Protein AF-A0A183N031-F1 (afdb_monomer_lite)

Organism: NCBI:txid48269

InterPro domains:
  IPR045609 Domain of unknown function DUF6451 [PF20049] (260-292)

Radius of gyration: 34.97 Å; chains: 1; bounding box: 104×44×101 Å

Structure (mmCIF, N/CA/C/O backbone):
data_AF-A0A183N031-F1
#
_entry.id   AF-A0A183N031-F1
#
loop_
_atom_site.group_PDB
_atom_site.id
_atom_site.type_symbol
_atom_site.label_atom_id
_atom_site.label_alt_id
_atom_site.label_comp_id
_atom_site.label_asym_id
_atom_site.label_entity_id
_atom_site.label_seq_id
_atom_site.pdbx_PDB_ins_code
_atom_site.Cartn_x
_atom_site.Cartn_y
_atom_site.Cartn_z
_atom_site.occupancy
_atom_site.B_iso_or_equiv
_atom_site.auth_seq_id
_atom_site.auth_comp_id
_atom_site.auth_asym_id
_atom_site.auth_atom_id
_atom_site.pdbx_PDB_model_num
ATOM 1 N N . MET A 1 1 ? -53.114 -6.511 27.080 1.00 63.41 1 MET A N 1
ATOM 2 C CA . MET A 1 1 ? -52.667 -5.780 25.870 1.00 63.41 1 MET A CA 1
ATOM 3 C C . MET A 1 1 ? -51.221 -6.120 25.520 1.00 63.41 1 MET A C 1
ATOM 5 O O . MET A 1 1 ? -50.981 -6.416 24.355 1.00 63.41 1 MET A O 1
ATOM 9 N N . GLU A 1 2 ? -50.298 -6.179 26.491 1.00 67.94 2 GLU A N 1
ATOM 10 C CA . GLU A 1 2 ? -48.922 -6.679 26.292 1.00 67.94 2 GLU A CA 1
ATOM 11 C C . GLU A 1 2 ? -48.826 -8.029 25.559 1.00 67.94 2 GLU A C 1
ATOM 13 O O . GLU A 1 2 ? -48.025 -8.155 24.634 1.00 67.94 2 GLU A O 1
ATOM 18 N N . ASP A 1 3 ? -49.642 -9.020 25.930 1.00 78.38 3 ASP A N 1
ATOM 19 C CA . ASP A 1 3 ? -49.522 -10.376 25.370 1.00 78.38 3 ASP A CA 1
ATOM 20 C C . ASP A 1 3 ? -49.923 -10.450 23.891 1.00 78.38 3 ASP A C 1
ATOM 22 O O . ASP A 1 3 ? -49.235 -11.084 23.090 1.00 78.38 3 ASP A O 1
ATOM 26 N N . ASN A 1 4 ? -50.964 -9.710 23.492 1.00 84.56 4 ASN A N 1
ATOM 27 C CA . ASN A 1 4 ? -51.349 -9.591 22.082 1.00 84.56 4 ASN A CA 1
ATOM 28 C C . ASN A 1 4 ? -50.256 -8.894 21.263 1.00 84.56 4 ASN A C 1
ATOM 30 O O . ASN A 1 4 ? -49.955 -9.310 20.146 1.00 84.56 4 ASN A O 1
ATOM 34 N N . TRP A 1 5 ? -49.624 -7.857 21.819 1.00 77.81 5 TRP A N 1
ATOM 35 C CA . TRP A 1 5 ? -48.525 -7.166 21.146 1.00 77.81 5 TRP A CA 1
ATOM 36 C C . TRP A 1 5 ? -47.285 -8.054 20.996 1.00 77.81 5 TRP A C 1
ATOM 38 O O . TRP A 1 5 ? -46.627 -8.037 19.954 1.00 77.81 5 TRP A O 1
ATOM 48 N N . LYS A 1 6 ? -46.986 -8.873 22.009 1.00 89.00 6 LYS A N 1
ATOM 49 C CA . LYS A 1 6 ? -45.904 -9.858 21.958 1.00 89.00 6 LYS A CA 1
ATOM 50 C C . LYS A 1 6 ? -46.155 -10.906 20.871 1.00 89.00 6 LYS A C 1
ATOM 52 O O . LYS A 1 6 ? -45.258 -11.136 20.064 1.00 89.00 6 LYS A O 1
ATOM 57 N N . GLY A 1 7 ? -47.375 -11.443 20.791 1.00 89.94 7 GLY A N 1
ATOM 58 C CA . GLY A 1 7 ? -47.765 -12.404 19.756 1.00 89.94 7 GLY A CA 1
ATOM 59 C C . GLY A 1 7 ? -47.664 -11.834 18.338 1.00 89.94 7 GLY A C 1
ATOM 60 O O . GLY A 1 7 ? -47.080 -12.467 17.461 1.00 89.94 7 GLY A O 1
ATOM 61 N N . ILE A 1 8 ? -48.137 -10.600 18.121 1.00 87.88 8 ILE A N 1
ATOM 62 C CA . ILE A 1 8 ? -48.022 -9.919 16.819 1.00 87.88 8 ILE A CA 1
ATOM 63 C C . ILE A 1 8 ? -46.553 -9.705 16.448 1.00 87.88 8 ILE A C 1
ATOM 65 O O . ILE A 1 8 ? -46.150 -9.982 15.321 1.00 87.88 8 ILE A O 1
ATOM 69 N N . LYS A 1 9 ? -45.729 -9.242 17.394 1.00 86.88 9 LYS A N 1
ATOM 70 C CA . LYS A 1 9 ? -44.300 -9.023 17.160 1.00 86.88 9 LYS A CA 1
ATOM 71 C C . LYS A 1 9 ? -43.573 -10.325 16.827 1.00 86.88 9 LYS A C 1
ATOM 73 O O . LYS A 1 9 ? -42.752 -10.328 15.913 1.00 86.88 9 LYS A O 1
ATOM 78 N N . GLU A 1 10 ? -43.849 -11.408 17.546 1.00 90.62 10 GLU A N 1
ATOM 79 C CA . GLU A 1 10 ? -43.241 -12.719 17.296 1.00 90.62 10 GLU A CA 1
ATOM 80 C C . GLU A 1 10 ? -43.649 -13.270 15.926 1.00 90.62 10 GLU A C 1
ATOM 82 O O . GLU A 1 10 ? -42.766 -13.630 15.146 1.00 90.62 10 GLU A O 1
ATOM 87 N N . ALA A 1 11 ? -44.941 -13.221 15.582 1.00 90.62 11 ALA A N 1
ATOM 88 C CA . ALA A 1 11 ? -45.435 -13.638 14.271 1.00 90.62 11 ALA A CA 1
ATOM 89 C C . ALA A 1 11 ? -44.776 -12.835 13.138 1.00 90.62 11 ALA A C 1
ATOM 91 O O . ALA A 1 11 ? -44.192 -13.418 12.229 1.00 90.62 11 ALA A O 1
ATOM 92 N N . LEU A 1 12 ? -44.768 -11.500 13.242 1.00 86.19 12 LEU A N 1
ATOM 93 C CA . LEU A 1 12 ? -44.177 -10.621 12.231 1.00 86.19 12 LEU A CA 1
ATOM 94 C C . LEU A 1 12 ? -42.671 -10.875 12.061 1.00 86.19 12 LEU A C 1
ATOM 96 O O . LEU A 1 12 ? -42.166 -10.932 10.943 1.00 86.19 12 LEU A O 1
ATOM 100 N N . THR A 1 13 ? -41.943 -11.054 13.169 1.00 84.19 13 THR A N 1
ATOM 101 C CA . THR A 1 13 ? -40.491 -11.293 13.131 1.00 84.19 13 THR A CA 1
ATOM 102 C C . THR A 1 13 ? -40.170 -12.660 12.523 1.00 84.19 13 THR A C 1
ATOM 104 O O . THR A 1 13 ? -39.222 -12.759 11.743 1.00 84.19 13 THR A O 1
ATOM 107 N N . SER A 1 14 ? -40.979 -13.683 12.825 1.00 87.44 14 SER A N 1
ATOM 108 C CA . SER A 1 14 ? -40.840 -15.035 12.276 1.00 87.44 14 SER A CA 1
ATOM 109 C C . SER A 1 14 ? -41.089 -15.048 10.766 1.00 87.44 14 SER A C 1
ATOM 111 O O . SER A 1 14 ? -40.226 -15.477 10.002 1.00 87.44 14 SER A O 1
ATOM 113 N N . THR A 1 15 ? -42.200 -14.457 10.309 1.00 85.94 15 THR A N 1
ATOM 114 C CA . THR A 1 15 ? -42.527 -14.375 8.876 1.00 85.94 15 THR A CA 1
ATOM 115 C C . THR A 1 15 ? -41.487 -13.557 8.107 1.00 85.94 15 THR A C 1
ATOM 117 O O . THR A 1 15 ? -41.075 -13.940 7.013 1.00 85.94 15 THR A O 1
ATOM 120 N N . CYS A 1 16 ? -40.983 -12.457 8.679 1.00 78.75 16 CYS A N 1
ATOM 121 C CA . CYS A 1 16 ? -39.896 -11.695 8.062 1.00 78.75 16 CYS A CA 1
ATOM 122 C C . CYS A 1 16 ? -38.590 -12.500 7.965 1.00 78.75 16 CYS A C 1
ATOM 124 O O . CYS A 1 16 ? -37.891 -12.384 6.960 1.00 78.75 16 CYS A O 1
ATOM 126 N N . GLN A 1 17 ? -38.242 -13.304 8.975 1.00 81.00 17 GLN A N 1
ATOM 127 C CA . GLN A 1 17 ? -37.058 -14.170 8.928 1.00 81.00 17 GLN A CA 1
ATOM 128 C C . GLN A 1 17 ? -37.185 -15.277 7.882 1.00 81.00 17 GLN A C 1
ATOM 130 O O . GLN A 1 17 ? -36.190 -15.597 7.237 1.00 81.00 17 GLN A O 1
ATOM 135 N N . GLU A 1 18 ? -38.380 -15.832 7.704 1.00 84.00 18 GLU A N 1
ATOM 136 C CA . GLU A 1 18 ? -38.644 -16.918 6.761 1.00 84.00 18 GLU A CA 1
ATOM 137 C C . GLU A 1 18 ? -38.642 -16.427 5.304 1.00 84.00 18 GLU A C 1
ATOM 139 O O . GLU A 1 18 ? -38.014 -17.040 4.444 1.00 84.00 18 GLU A O 1
ATOM 144 N N . VAL A 1 19 ? -39.260 -15.269 5.038 1.00 84.19 19 VAL A N 1
ATOM 145 C CA . VAL A 1 19 ? -39.393 -14.712 3.680 1.00 84.19 19 VAL A CA 1
ATOM 146 C C . VAL A 1 19 ? -38.144 -13.951 3.227 1.00 84.19 19 VAL A C 1
ATOM 148 O O . VAL A 1 19 ? -37.715 -14.087 2.084 1.00 84.19 19 VAL A O 1
ATOM 151 N N . LEU A 1 20 ? -37.557 -13.119 4.096 1.00 79.44 20 LEU A N 1
ATOM 152 C CA . LEU A 1 20 ? -36.434 -12.242 3.728 1.00 79.44 20 LEU A CA 1
ATOM 153 C C . LEU A 1 20 ? -35.068 -12.830 4.108 1.00 79.44 20 LEU A C 1
ATOM 155 O O . LEU A 1 20 ? -34.037 -12.358 3.619 1.00 79.44 20 LEU A O 1
ATOM 159 N N . GLY A 1 21 ? -35.041 -13.837 4.986 1.00 69.75 21 GLY A N 1
ATOM 160 C CA . GLY A 1 21 ? -33.816 -14.326 5.605 1.00 69.75 21 GLY A CA 1
ATOM 161 C C . GLY A 1 21 ? -33.187 -13.306 6.563 1.00 69.75 21 GLY A C 1
ATOM 162 O O . GLY A 1 21 ? -33.479 -12.108 6.565 1.00 69.75 21 GLY A O 1
ATOM 163 N N . LEU A 1 22 ? -32.250 -13.760 7.397 1.00 65.56 22 LEU A N 1
ATOM 164 C CA . LEU A 1 22 ? -31.397 -12.835 8.141 1.00 65.56 22 LEU A CA 1
ATOM 165 C C . LEU A 1 22 ? -30.363 -12.226 7.192 1.00 65.56 22 LEU A C 1
ATOM 167 O O . LEU A 1 22 ? -29.573 -12.949 6.579 1.00 65.56 22 LEU A O 1
ATOM 171 N N . LYS A 1 23 ? -30.307 -10.888 7.127 1.00 56.50 23 LYS A N 1
ATOM 172 C CA . LYS A 1 23 ? -29.207 -10.175 6.466 1.00 56.50 23 LYS A CA 1
ATOM 173 C C . LYS A 1 23 ? -27.891 -10.658 7.073 1.00 56.50 23 LYS A C 1
ATOM 175 O O . LYS A 1 23 ? -27.562 -10.305 8.208 1.00 56.50 23 LYS A O 1
ATOM 180 N N . LYS A 1 24 ? -27.141 -11.469 6.320 1.00 53.78 24 LYS A N 1
ATOM 181 C CA . LYS A 1 24 ? -25.838 -11.983 6.745 1.00 53.78 24 LYS A CA 1
ATOM 182 C C . LYS A 1 24 ? -24.900 -10.796 6.909 1.00 53.78 24 LYS A C 1
ATOM 184 O O . LYS A 1 24 ? -24.437 -10.193 5.942 1.00 53.78 24 LYS A O 1
ATOM 189 N N . TYR A 1 25 ? -24.675 -10.408 8.159 1.00 48.56 25 TYR A N 1
ATOM 190 C CA . TYR A 1 25 ? -23.712 -9.372 8.474 1.00 48.56 25 TYR A CA 1
ATOM 191 C C . TYR A 1 25 ? -22.330 -9.992 8.318 1.00 48.56 25 TYR A C 1
ATOM 193 O O . TYR A 1 25 ? -21.848 -10.703 9.196 1.00 48.56 25 TYR A O 1
ATOM 201 N N . HIS A 1 26 ? -21.697 -9.747 7.174 1.00 52.00 26 HIS A N 1
ATOM 202 C CA . HIS A 1 26 ? -20.295 -10.088 7.002 1.00 52.00 26 HIS A CA 1
ATOM 203 C C . HIS A 1 26 ? -19.485 -9.158 7.904 1.00 52.00 26 HIS A C 1
ATOM 205 O O . HIS A 1 26 ? -19.242 -7.988 7.593 1.00 52.00 26 HIS A O 1
ATOM 211 N N . HIS A 1 27 ? -19.126 -9.658 9.085 1.00 60.03 27 HIS A N 1
ATOM 212 C CA . HIS A 1 27 ? -18.105 -9.016 9.892 1.00 60.03 27 HIS A CA 1
ATOM 213 C C . HIS A 1 27 ? -16.805 -8.988 9.089 1.00 60.03 27 HIS A C 1
ATOM 215 O O . HIS A 1 27 ? -16.562 -9.848 8.242 1.00 60.03 27 HIS A O 1
ATOM 221 N N . LYS A 1 28 ? -15.991 -7.950 9.302 1.00 68.81 28 LYS A N 1
ATOM 222 C CA . LYS A 1 28 ? -14.703 -7.858 8.614 1.00 68.81 28 LYS A CA 1
ATOM 223 C C . LYS A 1 28 ? -13.916 -9.128 8.933 1.00 68.81 28 LYS A C 1
ATOM 225 O O . LYS A 1 28 ? -13.794 -9.448 10.110 1.00 68.81 28 LYS A O 1
ATOM 230 N N . GLU A 1 29 ? -13.381 -9.785 7.907 1.00 67.50 29 GLU A N 1
ATOM 231 C CA . GLU A 1 29 ? -12.718 -11.101 8.002 1.00 67.50 29 GLU A CA 1
ATOM 232 C C . GLU A 1 29 ? -11.633 -11.173 9.086 1.00 67.50 29 GLU A C 1
ATOM 234 O O . GLU A 1 29 ? -11.352 -12.236 9.618 1.00 67.50 29 GLU A O 1
ATOM 239 N N . TRP A 1 30 ? -11.043 -10.032 9.444 1.00 81.75 30 TRP A N 1
ATOM 240 C CA . TRP A 1 30 ? -9.983 -9.945 10.441 1.00 81.75 30 TRP A CA 1
ATOM 241 C C . TRP A 1 30 ? -10.451 -9.897 11.899 1.00 81.75 30 TRP A C 1
ATOM 243 O O . TRP A 1 30 ? -9.609 -9.958 12.788 1.00 81.75 30 TRP A O 1
ATOM 253 N N . ILE A 1 31 ? -11.748 -9.719 12.177 1.00 86.69 31 ILE A N 1
ATOM 254 C CA . ILE A 1 31 ? -12.257 -9.672 13.555 1.00 86.69 31 ILE A CA 1
ATOM 255 C C . ILE A 1 31 ? -12.460 -11.106 14.044 1.00 86.69 31 ILE A C 1
ATOM 257 O O . ILE A 1 31 ? -13.250 -11.849 13.465 1.00 86.69 31 ILE A O 1
ATOM 261 N N . SER A 1 32 ? -11.776 -11.475 15.126 1.00 88.81 32 SER A N 1
ATOM 262 C CA . SER A 1 32 ? -11.886 -12.804 15.722 1.00 88.81 32 SER A CA 1
ATOM 263 C C . SER A 1 32 ? -13.249 -13.030 16.379 1.00 88.81 32 SER A C 1
ATOM 265 O O . SER A 1 32 ? -13.928 -12.092 16.811 1.00 88.81 32 SER A O 1
ATOM 267 N N . THR A 1 33 ? -13.631 -14.300 16.505 1.00 88.44 33 THR A N 1
ATOM 268 C CA . THR A 1 33 ? -14.819 -14.725 17.259 1.00 88.44 33 THR A CA 1
ATOM 269 C C . THR A 1 33 ? -14.753 -14.267 18.717 1.00 88.44 33 THR A C 1
ATOM 271 O O . THR A 1 33 ? -15.718 -13.707 19.225 1.00 88.44 33 THR A O 1
ATOM 274 N N . GLU A 1 34 ? -13.579 -14.361 19.344 1.00 90.44 34 GLU A N 1
ATOM 275 C CA . GLU A 1 34 ? -13.336 -13.882 20.710 1.00 90.44 34 GLU A CA 1
ATOM 276 C C . GLU A 1 34 ? -13.627 -12.374 20.865 1.00 90.44 34 GLU A C 1
ATOM 278 O O . GLU A 1 34 ? -14.235 -11.928 21.842 1.00 90.44 34 GLU A O 1
ATOM 283 N N . THR A 1 35 ? -13.232 -11.550 19.888 1.00 91.12 35 THR A N 1
ATOM 284 C CA . THR A 1 35 ? -13.555 -10.114 19.884 1.00 91.12 35 THR A CA 1
ATOM 285 C C . THR A 1 35 ? -15.051 -9.866 19.696 1.00 91.12 35 THR A C 1
ATOM 287 O O . THR A 1 35 ? -15.597 -8.935 20.299 1.00 91.12 35 THR A O 1
ATOM 290 N N . LEU A 1 36 ? -15.737 -10.681 18.889 1.00 90.06 36 LEU A N 1
ATOM 291 C CA . LEU A 1 36 ? -17.191 -10.595 18.729 1.00 90.06 36 LEU A CA 1
ATOM 292 C C . LEU A 1 36 ? -17.917 -10.912 20.043 1.00 90.06 36 LEU A C 1
ATOM 294 O O . LEU A 1 36 ? -18.839 -10.175 20.410 1.00 90.06 36 LEU A O 1
ATOM 298 N N . ASP A 1 37 ? -17.452 -11.909 20.794 1.00 92.38 37 ASP A N 1
ATOM 299 C CA . ASP A 1 37 ? -17.998 -12.246 22.111 1.00 92.38 37 ASP A CA 1
ATOM 300 C C . ASP A 1 37 ? -17.809 -11.097 23.106 1.00 92.38 37 ASP A C 1
ATOM 302 O O . ASP A 1 37 ? -18.764 -10.678 23.765 1.00 92.38 37 ASP A O 1
ATOM 306 N N . LYS A 1 38 ? -16.626 -10.469 23.126 1.00 94.44 38 LYS A N 1
ATOM 307 C CA . LYS A 1 38 ? -16.370 -9.260 23.934 1.00 94.44 38 LYS A CA 1
ATOM 308 C C . LYS A 1 38 ? -17.280 -8.091 23.539 1.00 94.44 38 LYS A C 1
ATOM 310 O O . LYS A 1 38 ? -17.726 -7.320 24.391 1.00 94.44 38 LYS A O 1
ATOM 315 N N . ILE A 1 39 ? -17.586 -7.929 22.248 1.00 91.69 39 ILE A N 1
ATOM 316 C CA . ILE A 1 39 ? -18.529 -6.902 21.772 1.00 91.69 39 ILE A CA 1
ATOM 317 C C . ILE A 1 39 ? -19.949 -7.200 22.259 1.00 91.69 39 ILE A C 1
ATOM 319 O O . ILE A 1 39 ? -20.660 -6.261 22.637 1.00 91.69 39 ILE A O 1
ATOM 323 N N . LYS A 1 40 ? -20.360 -8.472 22.243 1.00 91.94 40 LYS A N 1
ATOM 324 C CA . LYS A 1 40 ? -21.663 -8.921 22.743 1.00 91.94 40 LYS A CA 1
ATOM 325 C C . LYS A 1 40 ? -21.777 -8.687 24.249 1.00 91.94 40 LYS A C 1
ATOM 327 O O . LYS A 1 40 ? -22.731 -8.051 24.685 1.00 91.94 40 LYS A O 1
ATOM 332 N N . ASP A 1 41 ? -20.762 -9.067 25.015 1.00 92.31 41 ASP A N 1
ATOM 333 C CA . ASP A 1 41 ? -20.695 -8.822 26.457 1.00 92.31 41 ASP A CA 1
ATOM 334 C C . ASP A 1 41 ? -20.777 -7.321 26.800 1.00 92.31 41 ASP A C 1
ATOM 336 O O . ASP A 1 41 ? -21.603 -6.893 27.610 1.00 92.31 41 ASP A O 1
ATOM 340 N N . ARG A 1 42 ? -20.024 -6.469 26.090 1.00 96.06 42 ARG A N 1
ATOM 341 C CA . ARG A 1 42 ? -20.125 -5.007 26.241 1.00 96.06 42 ARG A CA 1
ATOM 342 C C . ARG A 1 42 ? -21.542 -4.483 25.955 1.00 96.06 42 ARG A C 1
ATOM 344 O O . ARG A 1 42 ? -21.975 -3.530 26.606 1.00 96.06 42 ARG A O 1
ATOM 351 N N . LYS A 1 43 ? -22.266 -5.052 24.980 1.00 93.31 43 LYS A N 1
ATOM 352 C CA . LYS A 1 43 ? -23.670 -4.682 24.704 1.00 93.31 43 LYS A CA 1
ATOM 353 C C . LYS A 1 43 ? -24.588 -5.082 25.861 1.00 93.31 43 LYS A C 1
ATOM 355 O O . LYS A 1 43 ? -25.413 -4.264 26.256 1.00 93.31 43 LYS A O 1
ATOM 360 N N . ASN A 1 44 ? -24.401 -6.269 26.435 1.00 92.25 44 ASN A N 1
ATOM 361 C CA . ASN A 1 44 ? -25.164 -6.722 27.601 1.00 92.25 44 ASN A CA 1
ATOM 362 C C . ASN A 1 44 ? -24.937 -5.793 28.803 1.00 92.25 44 ASN A C 1
ATOM 364 O O . ASN A 1 44 ? -25.894 -5.308 29.402 1.00 92.25 44 ASN A O 1
ATOM 368 N N . LYS A 1 45 ? -23.681 -5.423 29.077 1.00 93.69 45 LYS A N 1
ATOM 369 C CA . LYS A 1 45 ? -23.333 -4.440 30.120 1.00 93.69 45 LYS A CA 1
ATOM 370 C C . LYS A 1 45 ? -23.933 -3.057 29.856 1.00 93.69 45 LYS A C 1
ATOM 372 O O . LYS A 1 45 ? -24.343 -2.359 30.779 1.00 93.69 45 LYS A O 1
ATOM 377 N N . LYS A 1 46 ? -24.056 -2.653 28.586 1.00 93.12 46 LYS A N 1
ATOM 378 C CA . LYS A 1 46 ? -24.754 -1.410 28.223 1.00 93.12 46 LYS A CA 1
ATOM 379 C C . LYS A 1 46 ? -26.258 -1.486 28.502 1.00 93.12 46 LYS A C 1
ATOM 381 O O . LYS A 1 46 ? -26.828 -0.485 28.926 1.00 93.12 46 LYS A O 1
ATOM 386 N N . ALA A 1 47 ? -26.882 -2.644 28.288 1.00 92.31 47 ALA A N 1
ATOM 387 C CA . ALA A 1 47 ? -28.281 -2.869 28.642 1.00 92.31 47 ALA A CA 1
ATOM 388 C C . ALA A 1 47 ? -28.491 -2.834 30.166 1.00 92.31 47 ALA A C 1
ATOM 390 O O . ALA A 1 47 ? -29.444 -2.212 30.624 1.00 92.31 47 ALA A O 1
ATOM 391 N N . ALA A 1 48 ? -27.558 -3.390 30.950 1.00 90.38 48 ALA A N 1
ATOM 392 C CA . ALA A 1 48 ? -27.598 -3.320 32.413 1.00 90.38 48 ALA A CA 1
ATOM 393 C C . ALA A 1 48 ? -27.630 -1.870 32.937 1.00 90.38 48 ALA A C 1
ATOM 395 O O . ALA A 1 48 ? -28.421 -1.563 33.824 1.00 90.38 48 ALA A O 1
ATOM 396 N N . ILE A 1 49 ? -26.866 -0.949 32.328 1.00 90.62 49 ILE A N 1
ATOM 397 C CA . ILE A 1 49 ? -26.915 0.493 32.658 1.00 90.62 49 ILE A CA 1
ATOM 398 C C . ILE A 1 49 ? -28.304 1.091 32.406 1.00 90.62 49 ILE A C 1
ATOM 400 O O . ILE A 1 49 ? -28.773 1.915 33.187 1.00 90.62 49 ILE A O 1
ATOM 404 N N . ASN A 1 50 ? -28.939 0.724 31.291 1.00 89.31 50 ASN A N 1
ATOM 405 C CA . ASN A 1 50 ? -30.248 1.264 30.920 1.00 89.31 50 ASN A CA 1
ATOM 406 C C . ASN A 1 50 ? -31.365 0.727 31.827 1.00 89.31 50 ASN A C 1
ATOM 408 O O . ASN A 1 50 ? -32.334 1.436 32.069 1.00 89.31 50 ASN A O 1
ATOM 412 N N . ASN A 1 51 ? -31.205 -0.496 32.340 1.00 90.88 51 ASN A N 1
ATOM 413 C CA . ASN A 1 51 ? -32.172 -1.164 33.212 1.00 90.88 51 ASN A CA 1
ATOM 414 C C . ASN A 1 51 ? -31.926 -0.905 34.712 1.00 90.88 51 ASN A C 1
ATOM 416 O O . ASN A 1 51 ? -32.703 -1.378 35.539 1.00 90.88 51 ASN A O 1
ATOM 420 N N . SER A 1 52 ? -30.850 -0.192 35.071 1.00 90.88 52 SER A N 1
ATOM 421 C CA . SER A 1 52 ? -30.500 0.111 36.466 1.00 90.88 52 SER A CA 1
ATOM 422 C C . SER A 1 52 ? -31.572 0.991 37.110 1.00 90.88 52 SER A C 1
ATOM 424 O O . SER A 1 52 ? -31.920 2.037 36.555 1.00 90.88 52 SER A O 1
ATOM 426 N N . ARG A 1 53 ? -32.067 0.600 38.290 1.00 89.75 53 ARG A N 1
ATOM 427 C CA . ARG A 1 53 ? -33.148 1.322 38.985 1.00 89.75 53 ARG A CA 1
ATOM 428 C C . ARG A 1 53 ? -32.612 2.285 40.032 1.00 89.75 53 ARG A C 1
ATOM 430 O O . ARG A 1 53 ? -33.191 3.349 40.236 1.00 89.75 53 ARG A O 1
ATOM 437 N N . THR A 1 54 ? -31.492 1.943 40.664 1.00 93.12 54 THR A N 1
ATOM 438 C CA . THR A 1 54 ? -30.865 2.784 41.689 1.00 93.12 54 THR A CA 1
ATOM 439 C C . THR A 1 54 ? -29.601 3.474 41.173 1.00 93.12 54 THR A C 1
ATOM 441 O O . THR A 1 54 ? -28.946 3.040 40.221 1.00 93.12 54 THR A O 1
ATOM 444 N N . ARG A 1 55 ? -29.222 4.588 41.815 1.00 89.25 55 ARG A N 1
ATOM 445 C CA . ARG A 1 55 ? -27.997 5.328 41.468 1.00 89.25 55 ARG A CA 1
ATOM 446 C C . ARG A 1 55 ? -26.739 4.479 41.682 1.00 89.25 55 ARG A C 1
ATOM 448 O O . ARG A 1 55 ? -25.820 4.572 40.874 1.00 89.25 55 ARG A O 1
ATOM 455 N N . ALA A 1 56 ? -26.714 3.653 42.729 1.00 93.06 56 ALA A N 1
ATOM 456 C CA . ALA A 1 56 ? -25.589 2.774 43.043 1.00 93.06 56 ALA A CA 1
ATOM 457 C C . ALA A 1 56 ? -25.396 1.685 41.972 1.00 93.06 56 ALA A C 1
ATOM 459 O O . ALA A 1 56 ? -24.299 1.553 41.430 1.00 93.06 56 ALA A O 1
ATOM 460 N N . GLU A 1 57 ? -26.471 0.991 41.579 1.00 92.38 57 GLU A N 1
ATOM 461 C CA . GLU A 1 57 ? -26.449 0.012 40.477 1.00 92.38 57 GLU A CA 1
ATOM 462 C C . GLU A 1 57 ? -25.947 0.633 39.173 1.00 92.38 57 GLU A C 1
ATOM 464 O O . GLU A 1 57 ? -25.122 0.051 38.470 1.00 92.38 57 GLU A O 1
ATOM 469 N N . LYS A 1 58 ? -26.401 1.854 38.866 1.00 94.06 58 LYS A N 1
ATOM 470 C CA . LYS A 1 58 ? -26.003 2.555 37.645 1.00 94.06 58 LYS A CA 1
ATOM 471 C C . LYS A 1 58 ? -24.508 2.878 37.619 1.00 94.06 58 LYS A C 1
ATOM 473 O O . LYS A 1 58 ? -23.892 2.771 36.559 1.00 94.06 58 LYS A O 1
ATOM 478 N N . VAL A 1 59 ? -23.923 3.259 38.758 1.00 95.00 59 VAL A N 1
ATOM 479 C CA . VAL A 1 59 ? -22.475 3.509 38.885 1.00 95.00 59 VAL A CA 1
ATOM 480 C C . VAL A 1 59 ? -21.685 2.215 38.681 1.00 95.00 59 VAL A C 1
ATOM 482 O O . VAL A 1 59 ? -20.724 2.207 37.910 1.00 95.00 59 VAL A O 1
ATOM 485 N N . GLN A 1 60 ? -22.129 1.111 39.286 1.00 94.06 60 GLN A N 1
ATOM 486 C CA . GLN A 1 60 ? -21.487 -0.196 39.131 1.00 94.06 60 GLN A CA 1
ATOM 487 C C . GLN A 1 60 ? -21.545 -0.693 37.677 1.00 94.06 60 GLN A C 1
ATOM 489 O O . GLN A 1 60 ? -20.515 -0.997 37.072 1.00 94.06 60 GLN A O 1
ATOM 494 N N . ALA A 1 61 ? -22.731 -0.671 37.060 1.00 93.38 61 ALA A N 1
ATOM 495 C CA . ALA A 1 61 ? -22.913 -1.070 35.666 1.00 93.38 61 ALA A CA 1
ATOM 496 C C . ALA A 1 61 ? -22.110 -0.181 34.694 1.00 93.38 61 ALA A C 1
ATOM 498 O O . ALA A 1 61 ? -21.606 -0.651 33.668 1.00 93.38 61 ALA A O 1
ATOM 499 N N . GLN A 1 62 ? -21.945 1.112 35.010 1.00 93.50 62 GLN A N 1
ATOM 500 C CA . GLN A 1 62 ? -21.070 2.008 34.252 1.00 93.50 62 GLN A CA 1
ATOM 501 C C . GLN A 1 62 ? -19.596 1.612 34.356 1.00 93.50 62 GLN A C 1
ATOM 503 O O . GLN A 1 62 ? -18.918 1.588 33.325 1.00 93.50 62 GLN A O 1
ATOM 508 N N . ALA A 1 63 ? -19.101 1.282 35.551 1.00 95.94 63 ALA A N 1
ATOM 509 C CA . ALA A 1 63 ? -17.723 0.835 35.745 1.00 95.94 63 ALA A CA 1
ATOM 510 C C . ALA A 1 63 ? -17.431 -0.446 34.942 1.00 95.94 63 ALA A C 1
ATOM 512 O O . ALA A 1 63 ? -16.451 -0.505 34.192 1.00 95.94 63 ALA A O 1
ATOM 513 N N . GLU A 1 64 ? -18.336 -1.424 34.997 1.00 95.06 64 GLU A N 1
ATOM 514 C CA . GLU A 1 64 ? -18.229 -2.678 34.243 1.00 95.06 64 GLU A CA 1
ATOM 515 C C . GLU A 1 64 ? -18.251 -2.455 32.726 1.00 95.06 64 GLU A C 1
ATOM 517 O O . GLU A 1 64 ? -17.446 -3.031 31.987 1.00 95.06 64 GLU A O 1
ATOM 522 N N . TYR A 1 65 ? -19.133 -1.578 32.235 1.00 96.06 65 TYR A N 1
ATOM 523 C CA . TYR A 1 65 ? -19.163 -1.208 30.820 1.00 96.06 65 TYR A CA 1
ATOM 524 C C . TYR A 1 65 ? -17.869 -0.526 30.371 1.00 96.06 65 TYR A C 1
ATOM 526 O O . TYR A 1 65 ? -17.391 -0.786 29.263 1.00 96.06 65 TYR A O 1
ATOM 534 N N . ILE A 1 66 ? -17.299 0.359 31.196 1.00 95.25 66 ILE A N 1
ATOM 535 C CA . ILE A 1 66 ? -16.041 1.045 30.884 1.00 95.25 66 ILE A CA 1
ATOM 536 C C . ILE A 1 66 ? -14.920 0.021 30.708 1.00 95.25 66 ILE A C 1
ATOM 538 O O . ILE A 1 66 ? -14.178 0.106 29.723 1.00 95.25 66 ILE A O 1
ATOM 542 N N . GLU A 1 67 ? -14.819 -0.957 31.607 1.00 96.06 67 GLU A N 1
ATOM 543 C CA . GLU A 1 67 ? -13.783 -1.984 31.525 1.00 96.06 67 GLU A CA 1
ATOM 544 C C . GLU A 1 67 ? -13.987 -2.905 30.314 1.00 96.06 67 GLU A C 1
ATOM 546 O O . GLU A 1 67 ? -13.073 -3.068 29.501 1.00 96.06 67 GLU A O 1
ATOM 551 N N . ALA A 1 68 ? -15.212 -3.385 30.078 1.00 94.81 68 ALA A N 1
ATOM 552 C CA . ALA A 1 68 ? -15.532 -4.165 28.881 1.00 94.81 68 ALA A CA 1
ATOM 553 C C . ALA A 1 68 ? -15.247 -3.384 27.583 1.00 94.81 68 ALA A C 1
ATOM 555 O O . ALA A 1 68 ? -14.711 -3.920 26.613 1.00 94.81 68 ALA A O 1
ATOM 556 N N . ASN A 1 69 ? -15.521 -2.077 27.555 1.00 93.69 69 ASN A N 1
ATOM 557 C CA . ASN A 1 69 ? -15.205 -1.222 26.412 1.00 93.69 69 ASN A CA 1
ATOM 558 C C . ASN A 1 69 ? -13.690 -1.067 26.191 1.00 93.69 69 ASN A C 1
ATOM 560 O O . ASN A 1 69 ? -13.242 -1.018 25.041 1.00 93.69 69 ASN A O 1
ATOM 564 N N . LYS A 1 70 ? -12.877 -1.020 27.256 1.00 94.75 70 LYS A N 1
ATOM 565 C CA . LYS A 1 70 ? -11.410 -1.053 27.131 1.00 94.75 70 LYS A CA 1
ATOM 566 C C . LYS A 1 70 ? -10.943 -2.387 26.552 1.00 94.75 70 LYS A C 1
ATOM 568 O O . LYS A 1 70 ? -10.124 -2.376 25.632 1.00 94.75 70 LYS A O 1
ATOM 573 N N . GLN A 1 71 ? -11.479 -3.509 27.028 1.00 93.69 71 GLN A N 1
ATOM 574 C CA . GLN A 1 71 ? -11.134 -4.843 26.526 1.00 93.69 71 GLN A CA 1
ATOM 575 C C . GLN A 1 71 ? -11.514 -5.028 25.050 1.00 93.69 71 GLN A C 1
ATOM 577 O O . GLN A 1 71 ? -10.701 -5.514 24.262 1.00 93.69 71 GLN A O 1
ATOM 582 N N . VAL A 1 72 ? -12.691 -4.550 24.633 1.00 92.69 72 VAL A N 1
ATOM 583 C CA . VAL A 1 72 ? -13.100 -4.519 23.217 1.00 92.69 72 VAL A CA 1
ATOM 584 C C . VAL A 1 72 ? -12.129 -3.678 22.383 1.00 92.69 72 VAL A C 1
ATOM 586 O O . VAL A 1 72 ? -11.659 -4.115 21.338 1.00 92.69 72 VAL A O 1
ATOM 589 N N . LYS A 1 73 ? -11.750 -2.480 22.846 1.00 88.69 73 LYS A N 1
ATOM 590 C CA . LYS A 1 73 ? -10.773 -1.646 22.123 1.00 88.69 73 LYS A CA 1
ATOM 591 C C . LYS A 1 73 ? -9.400 -2.315 22.016 1.00 88.69 73 LYS A C 1
ATOM 593 O O . LYS A 1 73 ? -8.743 -2.157 20.990 1.00 88.69 73 LYS A O 1
ATOM 598 N N . ARG A 1 74 ? -8.947 -3.022 23.058 1.00 91.31 74 ARG A N 1
ATOM 599 C CA . ARG A 1 74 ? -7.670 -3.757 23.054 1.00 91.31 74 ARG A CA 1
ATOM 600 C C . ARG A 1 74 ? -7.710 -4.942 22.086 1.00 91.31 74 ARG A C 1
ATOM 602 O O . ARG A 1 74 ? -6.822 -5.038 21.247 1.00 91.31 74 ARG A O 1
ATOM 609 N N . SER A 1 75 ? -8.750 -5.769 22.151 1.00 91.81 75 SER A N 1
ATOM 610 C CA . SER A 1 75 ? -8.921 -6.947 21.286 1.00 91.81 75 SER A CA 1
ATOM 611 C C . SER A 1 75 ? -9.049 -6.573 19.807 1.00 91.81 75 SER A C 1
ATOM 613 O O . SER A 1 75 ? -8.286 -7.073 18.992 1.00 91.81 75 SER A O 1
ATOM 615 N N . ILE A 1 76 ? -9.852 -5.558 19.464 1.00 86.94 76 ILE A N 1
ATOM 616 C CA . ILE A 1 76 ? -9.932 -5.032 18.087 1.00 86.94 76 ILE A CA 1
ATOM 617 C C . ILE A 1 76 ? -8.560 -4.573 17.564 1.00 86.94 76 ILE A C 1
ATOM 619 O O . ILE A 1 76 ? -8.236 -4.764 16.391 1.00 86.94 76 ILE A O 1
ATOM 623 N N . ARG A 1 77 ? -7.741 -3.927 18.407 1.00 82.56 77 ARG A N 1
ATOM 624 C CA . ARG A 1 77 ? -6.387 -3.504 18.008 1.00 82.56 77 ARG A CA 1
ATOM 625 C C . ARG A 1 77 ? -5.460 -4.701 17.804 1.00 82.56 77 ARG A C 1
ATOM 627 O O . ARG A 1 77 ? -4.653 -4.646 16.880 1.00 82.56 77 ARG A O 1
ATOM 634 N N . ALA A 1 78 ? -5.570 -5.726 18.648 1.00 87.94 78 ALA A N 1
ATOM 635 C CA . ALA A 1 78 ? -4.786 -6.953 18.551 1.00 87.94 78 ALA A CA 1
ATOM 636 C C . ALA A 1 78 ? -5.140 -7.739 17.280 1.00 87.94 78 ALA A C 1
ATOM 638 O O . ALA A 1 78 ? -4.249 -8.026 16.490 1.00 87.94 78 ALA A O 1
ATOM 639 N N . ASP A 1 79 ? -6.427 -7.959 17.018 1.00 88.31 79 ASP A N 1
ATOM 640 C CA . ASP A 1 79 ? -6.922 -8.634 15.814 1.00 88.31 79 ASP A CA 1
ATOM 641 C C . ASP A 1 79 ? -6.477 -7.921 14.536 1.00 88.31 79 ASP A C 1
ATOM 643 O O . ASP A 1 79 ? -5.934 -8.530 13.616 1.00 88.31 79 ASP A O 1
ATOM 647 N N . LYS A 1 80 ? -6.629 -6.590 14.499 1.00 82.31 80 LYS A N 1
ATOM 648 C CA . LYS A 1 80 ? -6.174 -5.788 13.359 1.00 82.31 80 LYS A CA 1
ATOM 649 C C . LYS A 1 80 ? -4.664 -5.906 13.149 1.00 82.31 80 LYS A C 1
ATOM 651 O O . LYS A 1 80 ? -4.222 -5.955 12.005 1.00 82.31 80 LYS A O 1
ATOM 656 N N . LYS A 1 81 ? -3.884 -5.910 14.235 1.00 79.00 81 LYS A N 1
ATOM 657 C CA . LYS A 1 81 ? -2.428 -6.071 14.175 1.00 79.00 81 LYS A CA 1
ATOM 658 C C . LYS A 1 81 ? -2.073 -7.448 13.608 1.00 79.00 81 LYS A C 1
ATOM 660 O O . LYS A 1 81 ? -1.330 -7.501 12.635 1.00 79.00 81 LYS A O 1
ATOM 665 N N . LYS A 1 82 ? -2.668 -8.516 14.149 1.00 87.31 82 LYS A N 1
ATOM 666 C CA . LYS A 1 82 ? -2.454 -9.903 13.715 1.00 87.31 82 LYS A CA 1
ATOM 667 C C . LYS A 1 82 ? -2.755 -10.084 12.227 1.00 87.31 82 LYS A C 1
ATOM 669 O O . LYS A 1 82 ? -1.909 -10.559 11.483 1.00 87.31 82 LYS A O 1
ATOM 674 N N . TYR A 1 83 ? -3.908 -9.604 11.771 1.00 84.50 83 TYR A N 1
ATOM 675 C CA . TYR A 1 83 ? -4.288 -9.675 10.359 1.00 84.50 83 TYR A CA 1
ATOM 676 C C . TYR A 1 83 ? -3.316 -8.932 9.433 1.00 84.50 83 TYR A C 1
ATOM 678 O O . TYR A 1 83 ? -2.969 -9.412 8.356 1.00 84.50 83 TYR A O 1
ATOM 686 N N . VAL A 1 84 ? -2.858 -7.743 9.837 1.00 76.50 84 VAL A N 1
ATOM 687 C CA . VAL A 1 84 ? -1.870 -6.989 9.054 1.00 76.50 84 VAL A CA 1
ATOM 688 C C . VAL A 1 84 ? -0.520 -7.713 9.026 1.00 76.50 84 VAL A C 1
ATOM 690 O O . VAL A 1 84 ? 0.126 -7.717 7.981 1.00 76.50 84 VAL A O 1
ATOM 693 N N . GLU A 1 85 ? -0.098 -8.322 10.135 1.00 76.69 85 GLU A N 1
ATOM 694 C CA . GLU A 1 85 ? 1.121 -9.138 10.200 1.00 76.69 85 GLU A CA 1
ATOM 695 C C . GLU A 1 85 ? 1.024 -10.358 9.275 1.00 76.69 85 GLU A C 1
ATOM 697 O O . GLU A 1 85 ? 1.917 -10.553 8.455 1.00 76.69 85 GLU A O 1
ATOM 702 N N . GLU A 1 86 ? -0.086 -11.098 9.303 1.00 84.69 86 GLU A N 1
ATOM 703 C CA . GLU A 1 86 ? -0.334 -12.242 8.413 1.00 84.69 86 GLU A CA 1
ATOM 704 C C . GLU A 1 86 ? -0.293 -11.847 6.929 1.00 84.69 86 GLU A C 1
ATOM 706 O O . GLU A 1 86 ? 0.362 -12.516 6.125 1.00 84.69 86 GLU A O 1
ATOM 711 N N . LEU A 1 87 ? -0.929 -10.728 6.555 1.00 77.69 87 LEU A N 1
ATOM 712 C CA . LEU A 1 87 ? -0.881 -10.208 5.184 1.00 77.69 87 LEU A CA 1
ATOM 713 C C . LEU A 1 87 ? 0.542 -9.860 4.740 1.00 77.69 87 LEU A C 1
ATOM 715 O O . LEU A 1 87 ? 0.910 -10.116 3.592 1.00 77.69 87 LEU A O 1
ATOM 719 N N . VAL A 1 88 ? 1.343 -9.276 5.632 1.00 73.25 88 VAL A N 1
ATOM 720 C CA . VAL A 1 88 ? 2.746 -8.971 5.346 1.00 73.25 88 VAL A CA 1
ATOM 721 C C . VAL A 1 88 ? 3.546 -10.255 5.184 1.00 73.25 88 VAL A C 1
ATOM 723 O O . VAL A 1 88 ? 4.267 -10.387 4.200 1.00 73.25 88 VAL A O 1
ATOM 726 N N . THR A 1 89 ? 3.411 -11.218 6.096 1.00 78.75 89 THR A N 1
ATOM 727 C CA . THR A 1 89 ? 4.115 -12.503 6.004 1.00 78.75 89 THR A CA 1
ATOM 728 C C . THR A 1 89 ? 3.763 -13.237 4.707 1.00 78.75 89 THR A C 1
ATOM 730 O O . THR A 1 89 ? 4.648 -13.803 4.062 1.00 78.75 89 THR A O 1
ATOM 733 N N . ALA A 1 90 ? 2.502 -13.170 4.271 1.00 81.25 90 ALA A N 1
ATOM 734 C CA . ALA A 1 90 ? 2.064 -13.706 2.986 1.00 81.25 90 ALA A CA 1
ATOM 735 C C . ALA A 1 90 ? 2.703 -12.970 1.797 1.00 81.25 90 ALA A C 1
ATOM 737 O O . ALA A 1 90 ? 3.235 -13.619 0.898 1.00 81.25 90 ALA A O 1
ATOM 738 N N . ALA A 1 91 ? 2.725 -11.632 1.806 1.00 68.69 91 ALA A N 1
ATOM 739 C CA . ALA A 1 91 ? 3.394 -10.841 0.771 1.00 68.69 91 ALA A CA 1
ATOM 740 C C . ALA A 1 91 ? 4.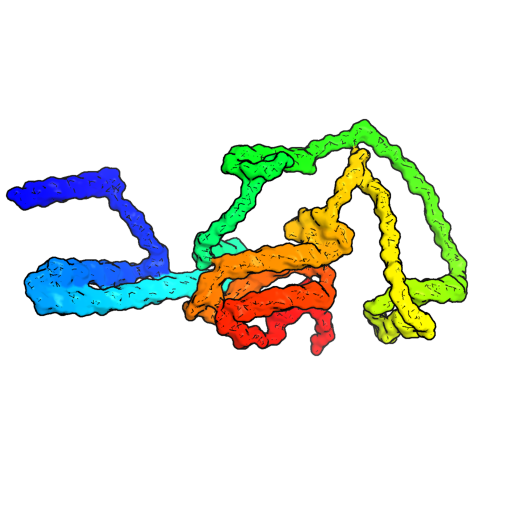900 -11.159 0.696 1.00 68.69 91 ALA A C 1
ATOM 742 O O . ALA A 1 91 ? 5.469 -11.304 -0.384 1.00 68.69 91 ALA A O 1
ATOM 743 N N . GLU A 1 92 ? 5.553 -11.333 1.844 1.00 67.50 92 GLU A N 1
ATOM 744 C CA . GLU A 1 92 ? 6.964 -11.705 1.934 1.00 67.50 92 GLU A CA 1
ATOM 745 C C . GLU A 1 92 ? 7.254 -13.117 1.419 1.00 67.50 92 GLU A C 1
ATOM 747 O O . GLU A 1 92 ? 8.315 -13.354 0.838 1.00 67.50 92 GLU A O 1
ATOM 752 N N . LYS A 1 93 ? 6.343 -14.064 1.658 1.00 77.44 93 LYS A N 1
ATOM 753 C CA . LYS A 1 93 ? 6.414 -15.418 1.103 1.00 77.44 93 LYS A CA 1
ATOM 754 C C . LYS A 1 93 ? 6.245 -15.381 -0.419 1.00 77.44 93 LYS A C 1
ATOM 756 O O . LYS A 1 93 ? 7.128 -15.860 -1.121 1.00 77.44 93 LYS A O 1
ATOM 761 N N . ALA A 1 94 ? 5.215 -14.696 -0.915 1.00 75.38 94 ALA A N 1
ATOM 762 C CA . ALA A 1 94 ? 4.962 -14.541 -2.347 1.00 75.38 94 ALA A CA 1
ATOM 763 C C . ALA A 1 94 ? 6.140 -13.879 -3.084 1.00 75.38 94 ALA A C 1
ATOM 765 O O . ALA A 1 94 ? 6.521 -14.320 -4.163 1.00 75.38 94 ALA A O 1
ATOM 766 N N . ALA A 1 95 ? 6.769 -12.864 -2.483 1.00 61.75 95 ALA A N 1
ATOM 767 C CA . ALA A 1 95 ? 7.963 -12.235 -3.045 1.00 61.75 95 ALA A CA 1
ATOM 768 C C . ALA A 1 95 ? 9.162 -13.198 -3.125 1.00 61.75 95 ALA A C 1
ATOM 770 O O . ALA A 1 95 ? 9.887 -13.175 -4.117 1.00 61.75 95 ALA A O 1
ATOM 771 N N . ARG A 1 96 ? 9.375 -14.042 -2.101 1.00 66.81 96 ARG A N 1
ATOM 772 C CA . ARG A 1 96 ? 10.443 -15.063 -2.102 1.00 66.81 96 ARG A CA 1
ATOM 773 C C . ARG A 1 96 ? 10.219 -16.130 -3.168 1.00 66.81 96 ARG A C 1
ATOM 775 O O . ARG A 1 96 ? 11.173 -16.567 -3.792 1.00 66.81 96 ARG A O 1
ATOM 782 N N . GLU A 1 97 ? 8.967 -16.510 -3.377 1.00 76.25 97 GLU A N 1
ATOM 783 C CA . GLU A 1 97 ? 8.556 -17.516 -4.360 1.00 76.25 97 GLU A CA 1
ATOM 784 C C . GLU A 1 97 ? 8.454 -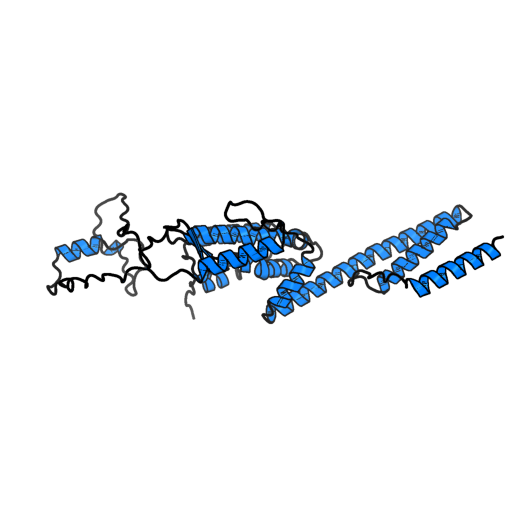16.950 -5.789 1.00 76.25 97 GLU A C 1
ATOM 786 O O . GLU A 1 97 ? 8.123 -17.679 -6.717 1.00 76.25 97 GLU A O 1
ATOM 791 N N . GLY A 1 98 ? 8.701 -15.647 -5.986 1.00 68.19 98 GLY A N 1
ATOM 792 C CA . GLY A 1 98 ? 8.541 -14.988 -7.287 1.00 68.19 98 GLY A CA 1
ATOM 793 C C . GLY A 1 98 ? 7.082 -14.857 -7.751 1.00 68.19 98 GLY A C 1
ATOM 794 O O . GLY A 1 98 ? 6.828 -14.475 -8.893 1.00 68.19 98 GLY A O 1
ATOM 795 N N . ASN A 1 99 ? 6.104 -15.125 -6.879 1.00 75.06 99 ASN A N 1
ATOM 796 C CA . ASN A 1 99 ? 4.678 -15.050 -7.184 1.00 75.06 99 ASN A CA 1
ATOM 797 C C . ASN A 1 99 ? 4.182 -13.594 -7.174 1.00 75.06 99 ASN A C 1
ATOM 799 O O . ASN A 1 99 ? 3.576 -13.103 -6.215 1.00 75.06 99 ASN A O 1
ATOM 803 N N . MET A 1 100 ? 4.450 -12.890 -8.274 1.00 70.31 100 MET A N 1
ATOM 804 C CA . MET A 1 100 ? 4.154 -11.462 -8.420 1.00 70.31 100 MET A CA 1
ATOM 805 C C . MET A 1 100 ? 2.656 -11.140 -8.296 1.00 70.31 100 MET A C 1
ATOM 807 O O . MET A 1 100 ? 2.292 -10.095 -7.758 1.00 70.31 100 MET A O 1
ATOM 811 N N . LYS A 1 101 ? 1.777 -12.050 -8.740 1.00 74.56 101 LYS A N 1
ATOM 812 C CA . LYS A 1 101 ? 0.320 -11.870 -8.666 1.00 74.56 101 LYS A CA 1
ATOM 813 C C . LYS A 1 101 ? -0.160 -11.824 -7.215 1.00 74.56 101 LYS A C 1
ATOM 815 O O . LYS A 1 101 ? -0.811 -10.863 -6.813 1.00 74.56 101 LYS A O 1
ATOM 820 N N . GLN A 1 102 ? 0.219 -12.815 -6.406 1.00 72.00 102 GLN A N 1
ATOM 821 C CA . GLN A 1 102 ? -0.158 -12.848 -4.989 1.00 72.00 102 GLN A CA 1
ATOM 822 C C . GLN A 1 102 ? 0.447 -11.683 -4.204 1.00 72.00 102 GLN A C 1
ATOM 824 O O . GLN A 1 102 ? -0.215 -11.099 -3.346 1.00 72.00 102 GLN A O 1
ATOM 829 N N . LEU A 1 103 ? 1.686 -11.308 -4.516 1.00 67.25 103 LEU A N 1
ATOM 830 C CA . LEU A 1 103 ? 2.343 -10.143 -3.932 1.00 67.25 103 LEU A CA 1
ATOM 831 C C . LEU A 1 103 ? 1.578 -8.841 -4.233 1.00 67.25 103 LEU A C 1
ATOM 833 O O . LEU A 1 103 ? 1.364 -8.019 -3.338 1.00 67.25 103 LEU A O 1
ATOM 837 N N . TYR A 1 104 ? 1.134 -8.658 -5.477 1.00 66.25 104 TYR A N 1
ATOM 838 C CA . TYR A 1 104 ? 0.345 -7.495 -5.875 1.00 66.25 104 TYR A CA 1
ATOM 839 C C . TYR A 1 104 ? -1.023 -7.479 -5.183 1.00 66.25 104 TYR A C 1
ATOM 841 O O . TYR A 1 104 ? -1.408 -6.464 -4.599 1.00 66.25 104 TYR A O 1
ATOM 849 N N . ASP A 1 105 ? -1.731 -8.610 -5.176 1.00 73.75 105 ASP A N 1
ATOM 850 C CA . ASP A 1 105 ? -3.057 -8.731 -4.565 1.00 73.75 105 ASP A CA 1
ATOM 851 C C . ASP A 1 105 ? -3.015 -8.493 -3.048 1.00 73.75 105 ASP A C 1
ATOM 853 O O . ASP A 1 105 ? -3.859 -7.779 -2.501 1.00 73.75 105 ASP A O 1
ATOM 857 N N . THR A 1 106 ? -2.007 -9.033 -2.358 1.00 73.62 106 THR A N 1
ATOM 858 C CA . THR A 1 106 ? -1.800 -8.821 -0.912 1.00 73.62 106 THR A CA 1
ATOM 859 C C . THR A 1 106 ? -1.429 -7.374 -0.598 1.00 73.62 106 THR A C 1
ATOM 861 O O . THR A 1 106 ? -2.016 -6.776 0.307 1.00 73.62 106 THR A O 1
ATOM 864 N N . THR A 1 107 ? -0.546 -6.760 -1.391 1.00 71.38 107 THR A N 1
ATOM 865 C CA . THR A 1 107 ? -0.189 -5.340 -1.242 1.00 71.38 107 THR A CA 1
ATOM 866 C C . THR A 1 107 ? -1.396 -4.432 -1.497 1.00 71.38 107 THR A C 1
ATOM 868 O O . THR A 1 107 ? -1.629 -3.480 -0.751 1.00 71.38 107 THR A O 1
ATOM 871 N N . LYS A 1 108 ? -2.224 -4.746 -2.501 1.00 73.62 108 LYS A N 1
ATOM 872 C CA . LYS A 1 108 ? -3.466 -4.021 -2.811 1.00 73.62 108 LYS A CA 1
ATOM 873 C C . LYS A 1 108 ? -4.492 -4.145 -1.681 1.00 73.62 108 LYS A C 1
ATOM 875 O O . LYS A 1 108 ? -5.096 -3.145 -1.294 1.00 73.62 108 LYS A O 1
ATOM 880 N N . LYS A 1 109 ? -4.642 -5.340 -1.095 1.00 75.94 109 LYS A N 1
ATOM 881 C CA . LYS A 1 109 ? -5.455 -5.559 0.117 1.00 75.94 109 LYS A CA 1
ATOM 882 C C . LYS A 1 109 ? -4.928 -4.753 1.313 1.00 75.94 109 LYS A C 1
ATOM 884 O O . LYS A 1 109 ? -5.730 -4.229 2.084 1.00 75.94 109 LYS A O 1
ATOM 889 N N . GLN A 1 110 ? -3.607 -4.605 1.447 1.00 69.19 110 GLN A N 1
ATOM 890 C CA . GLN A 1 110 ? -2.965 -3.859 2.535 1.00 69.19 110 GLN A CA 1
ATOM 891 C C . GLN A 1 110 ? -3.080 -2.331 2.385 1.00 69.19 110 GLN A C 1
ATOM 893 O O . GLN A 1 110 ? -3.309 -1.629 3.372 1.00 69.19 110 GLN A O 1
ATOM 898 N N . ALA A 1 111 ? -2.929 -1.802 1.168 1.00 63.34 111 ALA A N 1
ATOM 899 C CA . ALA A 1 111 ? -2.971 -0.365 0.887 1.00 63.34 111 ALA A CA 1
ATOM 900 C C . ALA A 1 111 ? -4.380 0.247 1.054 1.00 63.34 111 ALA A C 1
ATOM 902 O O . ALA A 1 111 ? -4.514 1.450 1.289 1.00 63.34 111 ALA A O 1
ATOM 903 N N . GLY A 1 112 ? -5.431 -0.580 0.993 1.00 63.78 112 GLY A N 1
ATOM 904 C CA . GLY A 1 112 ? -6.826 -0.138 1.004 1.00 63.78 112 GLY A CA 1
ATOM 905 C C . GLY A 1 112 ? -7.265 0.449 -0.345 1.00 63.78 112 GLY A C 1
ATOM 906 O O . GLY A 1 112 ? -6.562 0.344 -1.348 1.00 63.78 112 GLY A O 1
ATOM 907 N N . LYS A 1 113 ? -8.453 1.072 -0.395 1.00 50.78 113 LYS A N 1
ATOM 908 C CA . LYS A 1 113 ? -8.959 1.728 -1.614 1.00 50.78 113 LYS A CA 1
ATOM 909 C C . LYS A 1 113 ? -8.214 3.042 -1.860 1.00 50.78 113 LYS A C 1
ATOM 911 O O . LYS A 1 113 ? -8.680 4.105 -1.465 1.00 50.78 113 LYS A O 1
ATOM 916 N N . TYR A 1 114 ? -7.070 2.981 -2.527 1.00 46.94 114 TYR A N 1
ATOM 917 C CA . TYR A 1 114 ? -6.579 4.133 -3.273 1.00 46.94 114 TYR A CA 1
ATOM 918 C C . TYR A 1 114 ? -7.285 4.135 -4.630 1.00 46.94 114 TYR A C 1
ATOM 920 O O . TYR A 1 114 ? -6.956 3.320 -5.493 1.00 46.94 114 TYR A O 1
ATOM 928 N N . SER A 1 115 ? -8.269 5.015 -4.828 1.00 45.59 115 SER A N 1
ATOM 929 C CA . SER A 1 115 ? -8.737 5.308 -6.181 1.00 45.59 115 SER A CA 1
ATOM 930 C C . SER A 1 115 ? -7.688 6.193 -6.842 1.00 45.59 115 SER A C 1
ATOM 932 O O . SER A 1 115 ? -7.508 7.350 -6.457 1.00 45.59 115 SER A O 1
ATOM 934 N N . LYS A 1 116 ? -6.990 5.666 -7.851 1.00 48.22 116 LYS A N 1
ATOM 935 C CA . LYS A 1 116 ? -6.503 6.564 -8.898 1.00 48.22 116 LYS A CA 1
ATOM 936 C C . LYS A 1 116 ? -7.743 7.234 -9.487 1.00 48.22 116 LYS A C 1
ATOM 938 O O . LYS A 1 116 ? -8.730 6.545 -9.729 1.00 48.22 116 LYS A O 1
ATOM 943 N N . SER A 1 117 ? -7.701 8.540 -9.722 1.00 38.06 117 SER A N 1
ATOM 944 C CA . SER A 1 117 ? -8.497 9.065 -10.823 1.00 38.06 117 SER A CA 1
ATOM 945 C C . SER A 1 117 ? -7.932 8.405 -12.080 1.00 38.06 117 SER A C 1
ATOM 947 O O . SER A 1 117 ? -6.781 8.645 -12.455 1.00 38.06 117 SER A O 1
ATOM 949 N N . GLU A 1 118 ? -8.672 7.462 -12.657 1.00 54.28 118 GLU A N 1
ATOM 950 C CA . GLU A 1 118 ? -8.375 7.022 -14.015 1.00 54.28 118 GLU A CA 1
ATOM 951 C C . GLU A 1 118 ? -8.476 8.255 -14.909 1.00 54.28 118 GLU A C 1
ATOM 953 O O . GLU A 1 118 ? -9.393 9.067 -14.766 1.00 54.28 118 GLU A O 1
ATOM 958 N N . ARG A 1 119 ? -7.471 8.455 -15.766 1.00 60.12 119 ARG A N 1
ATOM 959 C CA . ARG A 1 119 ? -7.584 9.490 -16.788 1.00 60.12 119 ARG A CA 1
ATOM 960 C C . ARG A 1 119 ? -8.722 9.049 -17.707 1.00 60.12 119 ARG A C 1
ATOM 962 O O . ARG A 1 119 ? -8.655 7.914 -18.178 1.00 60.12 119 ARG A O 1
ATOM 969 N N . PRO A 1 120 ? -9.741 9.890 -17.937 1.00 70.94 120 PRO A N 1
ATOM 970 C CA . PRO A 1 120 ? -10.799 9.554 -18.874 1.00 70.94 120 PRO A CA 1
ATOM 971 C C . PRO A 1 120 ? -10.185 9.209 -20.233 1.00 70.94 120 PRO A C 1
ATOM 973 O O . PRO A 1 120 ? -9.293 9.923 -20.699 1.00 70.94 120 PRO A O 1
ATOM 976 N N . VAL A 1 121 ? -10.631 8.105 -20.834 1.00 75.38 121 VAL A N 1
ATOM 977 C CA . VAL A 1 121 ? -10.325 7.777 -22.234 1.00 75.38 121 VAL A CA 1
ATOM 978 C C . VAL A 1 121 ? -10.849 8.926 -23.090 1.00 75.38 121 VAL A C 1
ATOM 980 O O . VAL A 1 121 ? -11.924 9.436 -22.790 1.00 75.38 121 VAL A O 1
ATOM 983 N N . LYS A 1 122 ? -10.096 9.372 -24.096 1.00 83.25 122 LYS A N 1
ATOM 984 C CA . LYS A 1 122 ? -10.476 10.513 -24.935 1.00 83.25 122 LYS A CA 1
ATOM 985 C C . LYS A 1 122 ? -10.848 10.081 -26.351 1.00 83.25 122 LYS A C 1
ATOM 987 O O . LYS A 1 122 ? -10.296 9.096 -26.847 1.00 83.25 122 LYS A O 1
ATOM 992 N N . ASP A 1 123 ? -11.761 10.813 -26.976 1.00 81.62 123 ASP A N 1
ATOM 993 C CA . ASP A 1 123 ? -12.031 10.721 -28.415 1.00 81.62 123 ASP A CA 1
ATOM 994 C C . ASP A 1 123 ? -10.855 11.294 -29.236 1.00 81.62 123 ASP A C 1
ATOM 996 O O . ASP A 1 123 ? -9.802 11.634 -28.679 1.00 81.62 123 ASP A O 1
ATOM 1000 N N . LYS A 1 124 ? -10.974 11.309 -30.569 1.00 80.94 124 LYS A N 1
ATOM 1001 C CA . LYS A 1 124 ? -9.919 11.810 -31.469 1.00 80.94 124 LYS A CA 1
ATOM 1002 C C . LYS A 1 124 ? -9.724 13.324 -31.336 1.00 80.94 124 LYS A C 1
ATOM 1004 O O . LYS A 1 124 ? -8.619 13.823 -31.517 1.00 80.94 124 LYS A O 1
ATOM 1009 N N . GLU A 1 125 ? -10.761 14.026 -30.904 1.00 80.50 125 GLU A N 1
ATOM 1010 C CA . GLU A 1 125 ? -10.822 15.469 -30.699 1.00 80.50 125 GLU A CA 1
ATOM 1011 C C . GLU A 1 125 ? -10.315 15.886 -29.302 1.00 80.50 125 GLU A C 1
ATOM 1013 O O . GLU A 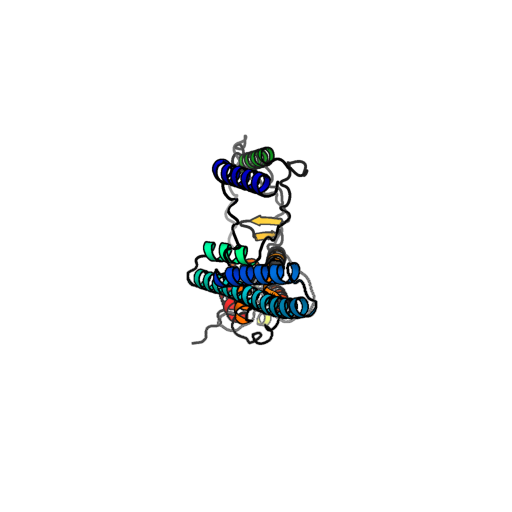1 125 ? -10.165 17.071 -29.003 1.00 80.50 125 GLU A O 1
ATOM 1018 N N . GLY A 1 126 ? -10.003 14.916 -28.435 1.00 73.88 126 GLY A N 1
ATOM 1019 C CA . GLY A 1 126 ? -9.401 15.130 -27.122 1.00 73.88 126 GLY A CA 1
ATOM 1020 C C . GLY A 1 126 ? -10.390 15.319 -25.964 1.00 73.88 126 GLY A C 1
ATOM 1021 O O . GLY A 1 126 ? -9.944 15.631 -24.844 1.00 73.88 126 GLY A O 1
ATOM 1022 N N . ASN A 1 127 ? -11.687 15.094 -26.179 1.00 82.69 127 ASN A N 1
ATOM 1023 C CA . ASN A 1 127 ? -12.741 15.155 -25.168 1.00 82.69 127 ASN A CA 1
ATOM 1024 C C . ASN A 1 127 ? -12.863 13.836 -24.390 1.00 82.69 127 ASN A C 1
ATOM 1026 O O . ASN A 1 127 ? -12.647 12.758 -24.938 1.00 82.69 127 ASN A O 1
ATOM 1030 N N . PRO A 1 128 ? -13.200 13.887 -23.089 1.00 77.31 128 PRO A N 1
ATOM 1031 C CA . PRO A 1 128 ? -13.318 12.697 -22.254 1.00 77.31 128 PRO A CA 1
ATOM 1032 C C . PRO A 1 128 ? -14.582 11.874 -22.566 1.00 77.31 128 PRO A C 1
ATOM 1034 O O . PRO A 1 128 ? -15.701 12.362 -22.439 1.00 77.31 128 PRO A O 1
ATOM 1037 N N . ILE A 1 129 ? -14.394 10.588 -22.859 1.00 81.69 129 ILE A N 1
ATOM 1038 C CA . ILE A 1 129 ? -15.433 9.578 -23.071 1.00 81.69 129 ILE A CA 1
ATOM 1039 C C . ILE A 1 129 ? -15.811 8.942 -21.729 1.00 81.69 129 ILE A C 1
ATOM 1041 O O . ILE A 1 129 ? -15.010 8.252 -21.084 1.00 81.69 129 ILE A O 1
ATOM 1045 N N . THR A 1 130 ? -17.055 9.146 -21.311 1.00 77.62 130 THR A N 1
ATOM 1046 C CA . THR A 1 130 ? -17.598 8.645 -20.038 1.00 77.62 130 THR A CA 1
ATOM 1047 C C . THR A 1 130 ? -18.302 7.292 -20.167 1.00 77.62 130 THR A C 1
ATOM 1049 O O . THR A 1 130 ? -18.424 6.576 -19.173 1.00 77.62 130 THR A O 1
ATOM 1052 N N . GLU A 1 131 ? -18.731 6.908 -21.373 1.00 87.19 131 GLU A N 1
ATOM 1053 C CA . GLU A 1 131 ? -19.513 5.696 -21.627 1.00 87.19 131 GLU A CA 1
ATOM 1054 C C . GLU A 1 131 ? -18.636 4.487 -22.004 1.00 87.19 131 GLU A C 1
ATOM 1056 O O . GLU A 1 131 ? -17.812 4.548 -22.9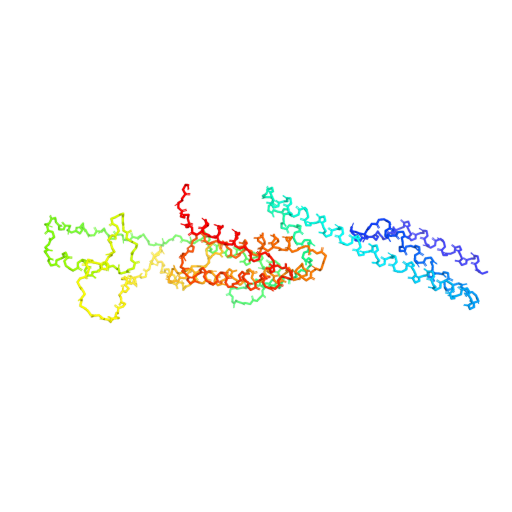15 1.00 87.19 131 GLU A O 1
ATOM 1061 N N . ILE A 1 132 ? -18.843 3.344 -21.337 1.00 80.81 132 ILE A N 1
ATOM 1062 C CA . ILE A 1 132 ? -18.032 2.120 -21.516 1.00 80.81 132 ILE A CA 1
ATOM 1063 C C . ILE A 1 132 ? -18.080 1.598 -22.959 1.00 80.81 132 ILE A C 1
ATOM 1065 O O . ILE A 1 132 ? -17.069 1.115 -23.470 1.00 80.81 132 ILE A O 1
ATOM 1069 N N . GLN A 1 133 ? -19.236 1.683 -23.622 1.00 78.19 133 GLN A N 1
ATOM 1070 C CA . GLN A 1 133 ? -19.381 1.199 -24.993 1.00 78.19 133 GLN A CA 1
ATOM 1071 C C . GLN A 1 133 ? -18.582 2.061 -25.976 1.00 78.19 133 GLN A C 1
ATOM 1073 O O . GLN A 1 133 ? -17.864 1.533 -26.821 1.00 78.19 133 GLN A O 1
ATOM 1078 N N . GLN A 1 134 ? -18.622 3.382 -25.804 1.00 79.94 134 GLN A N 1
ATOM 1079 C CA . GLN A 1 134 ? -17.831 4.315 -26.601 1.00 79.94 134 GLN A CA 1
ATOM 1080 C C . GLN A 1 134 ? -16.328 4.145 -26.353 1.00 79.94 134 GLN A C 1
ATOM 1082 O O . GLN A 1 134 ? -15.544 4.202 -27.294 1.00 79.94 134 GLN A O 1
ATOM 1087 N N . GLN A 1 135 ? -15.912 3.845 -25.116 1.00 80.19 135 GLN A N 1
ATOM 1088 C CA . GLN A 1 135 ? -14.512 3.514 -24.831 1.00 80.19 135 GLN A CA 1
ATOM 1089 C C . GLN A 1 135 ? -14.058 2.265 -25.592 1.00 80.19 135 GLN A C 1
ATOM 1091 O O . GLN A 1 135 ? -12.963 2.258 -26.148 1.00 80.19 135 GLN A O 1
ATOM 1096 N N . ARG A 1 136 ? -14.889 1.214 -25.647 1.00 84.88 136 ARG A N 1
ATOM 1097 C CA . ARG A 1 136 ? -14.587 0.001 -26.426 1.00 84.88 136 ARG A CA 1
ATOM 1098 C C . ARG A 1 136 ? -14.476 0.307 -27.915 1.00 84.88 136 ARG A C 1
ATOM 1100 O O . ARG A 1 136 ? -13.514 -0.130 -28.531 1.00 84.88 136 ARG A O 1
ATOM 1107 N N . ASN A 1 137 ? -15.400 1.095 -28.458 1.00 85.19 137 ASN A N 1
ATOM 1108 C CA . ASN A 1 137 ? -15.363 1.495 -29.864 1.00 85.19 137 ASN A CA 1
ATOM 1109 C C . ASN A 1 137 ? -14.108 2.324 -30.180 1.00 85.19 137 ASN A C 1
ATOM 1111 O O . ASN A 1 137 ? -13.440 2.059 -31.172 1.00 85.19 137 ASN A O 1
ATOM 1115 N N . ARG A 1 138 ? -13.713 3.242 -29.288 1.00 89.44 138 ARG A N 1
ATOM 1116 C CA . ARG A 1 138 ? -12.476 4.025 -29.427 1.00 89.44 138 ARG A CA 1
ATOM 1117 C C . ARG A 1 138 ? -11.220 3.150 -29.426 1.00 89.44 138 ARG A C 1
ATOM 1119 O O . ARG A 1 138 ? -10.265 3.460 -30.138 1.00 89.44 138 ARG A O 1
ATOM 1126 N N . TRP A 1 139 ? -11.211 2.078 -28.629 1.00 79.06 139 TRP A N 1
ATOM 1127 C CA . TRP A 1 139 ? -10.137 1.080 -28.636 1.00 79.06 139 TRP A CA 1
ATOM 1128 C C . TRP A 1 139 ? -10.103 0.279 -29.937 1.00 79.06 139 TRP A C 1
ATOM 1130 O O . TRP A 1 139 ? -9.019 0.088 -30.477 1.00 79.06 139 TRP A O 1
ATOM 1140 N N . VAL A 1 140 ? -11.259 -0.166 -30.438 1.00 84.88 140 VAL A N 1
ATOM 1141 C CA . VAL A 1 140 ? -11.360 -0.875 -31.726 1.00 84.88 140 VAL A CA 1
ATOM 1142 C C . VAL A 1 140 ? -10.812 -0.003 -32.851 1.00 84.88 140 VAL A C 1
ATOM 1144 O O . VAL A 1 140 ? -9.903 -0.430 -33.550 1.00 84.88 140 VAL A O 1
ATOM 1147 N N . GLU A 1 141 ? -11.261 1.248 -32.934 1.00 85.56 141 GLU A N 1
ATOM 1148 C CA . GLU A 1 141 ? -10.809 2.213 -33.938 1.00 85.56 141 GLU A CA 1
ATOM 1149 C C . GLU A 1 141 ? -9.292 2.460 -33.873 1.00 85.56 141 GLU A C 1
ATOM 1151 O O . GLU A 1 141 ? -8.613 2.436 -34.895 1.00 85.56 141 GLU A O 1
ATOM 1156 N N . TYR A 1 142 ? -8.737 2.650 -32.668 1.00 80.69 142 TYR A N 1
ATOM 1157 C CA . TYR A 1 142 ? -7.293 2.838 -32.488 1.00 80.69 142 TYR A CA 1
ATOM 1158 C C . TYR A 1 142 ? -6.480 1.647 -33.009 1.00 80.69 142 TYR A C 1
ATOM 1160 O O . TYR A 1 142 ? -5.446 1.832 -33.646 1.00 80.69 142 TYR A O 1
ATOM 1168 N N . PHE A 1 143 ? -6.926 0.422 -32.719 1.00 77.00 143 PHE A N 1
ATOM 1169 C CA . PHE A 1 143 ? -6.221 -0.780 -33.155 1.00 77.00 143 PHE A CA 1
ATOM 1170 C C . PHE A 1 143 ? -6.425 -1.079 -34.641 1.00 77.00 143 PHE A C 1
ATOM 1172 O O . PHE A 1 143 ? -5.493 -1.575 -35.267 1.00 77.00 143 PHE A O 1
ATOM 1179 N N . GLU A 1 144 ? -7.588 -0.766 -35.212 1.00 81.50 144 GLU A N 1
ATOM 1180 C CA . GLU A 1 144 ? -7.817 -0.883 -36.654 1.00 81.50 144 GLU A CA 1
ATOM 1181 C C . GLU A 1 144 ? -6.909 0.061 -37.444 1.00 81.50 144 GLU A C 1
ATOM 1183 O O . GLU A 1 144 ? -6.275 -0.374 -38.401 1.00 81.50 144 GLU A O 1
ATOM 1188 N N . GLU A 1 145 ? -6.776 1.313 -37.004 1.00 80.12 145 GLU A N 1
ATOM 1189 C CA . GLU A 1 145 ? -5.888 2.303 -37.622 1.00 80.12 145 GLU A CA 1
ATOM 1190 C C . GLU A 1 145 ? -4.410 1.892 -37.518 1.00 80.12 145 GLU A C 1
ATOM 1192 O O . GLU A 1 145 ? -3.646 2.027 -38.473 1.00 80.12 145 GLU A O 1
ATOM 1197 N N . LEU A 1 146 ? -4.009 1.338 -36.368 1.00 74.12 146 LEU A N 1
ATOM 1198 C CA . LEU A 1 146 ? -2.629 0.923 -36.125 1.00 74.12 146 LEU A CA 1
ATOM 1199 C C . LEU A 1 146 ? -2.232 -0.342 -36.901 1.00 74.12 146 LEU A C 1
ATOM 1201 O O . LEU A 1 146 ? -1.085 -0.456 -37.327 1.00 74.12 146 LEU A O 1
ATOM 1205 N N . LEU A 1 147 ? -3.138 -1.317 -37.026 1.00 69.94 147 LEU A N 1
ATOM 1206 C CA . LEU A 1 147 ? -2.809 -2.651 -37.542 1.00 69.94 147 LEU A CA 1
ATOM 1207 C C . LEU A 1 147 ? -3.188 -2.863 -39.014 1.00 69.94 147 LEU A C 1
ATOM 1209 O O . LEU A 1 147 ? -2.635 -3.768 -39.631 1.00 69.94 147 LEU A O 1
ATOM 1213 N N . ASN A 1 148 ? -4.087 -2.051 -39.583 1.00 80.69 148 ASN A N 1
ATOM 1214 C CA . ASN A 1 148 ? -4.629 -2.251 -40.934 1.00 80.69 148 ASN A CA 1
ATOM 1215 C C . ASN A 1 148 ? -4.311 -1.094 -41.901 1.00 80.69 148 ASN A C 1
ATOM 1217 O O . ASN A 1 148 ? -5.160 -0.694 -42.700 1.00 80.69 148 ASN A O 1
ATOM 1221 N N . ARG A 1 149 ? -3.093 -0.543 -41.850 1.00 68.94 149 ARG A N 1
ATOM 1222 C CA . ARG A 1 149 ? -2.640 0.478 -42.811 1.00 68.94 149 ARG A CA 1
ATOM 1223 C C . ARG A 1 149 ? -2.644 -0.095 -44.249 1.00 68.94 149 ARG A C 1
ATOM 1225 O O . ARG A 1 149 ? -2.104 -1.184 -44.447 1.00 68.94 149 ARG A O 1
ATOM 1232 N N . PRO A 1 150 ? -3.242 0.588 -45.248 1.00 74.44 150 PRO A N 1
ATOM 1233 C CA . PRO A 1 150 ? -3.282 0.095 -46.625 1.00 74.44 150 PRO A CA 1
ATOM 1234 C C . PRO A 1 150 ? -1.891 0.094 -47.271 1.00 74.44 150 PRO A C 1
ATOM 1236 O O . PRO A 1 150 ? -1.053 0.939 -46.965 1.00 74.44 150 PRO A O 1
ATOM 1239 N N . ALA A 1 151 ? -1.663 -0.851 -48.187 1.00 60.25 151 ALA A N 1
ATOM 1240 C CA . ALA A 1 151 ? -0.419 -0.933 -48.947 1.00 60.25 151 ALA A CA 1
ATOM 1241 C C . ALA A 1 151 ? -0.264 0.288 -49.881 1.00 60.25 151 ALA A C 1
ATOM 1243 O O . ALA A 1 151 ? -1.255 0.716 -50.484 1.00 60.25 151 ALA A O 1
ATOM 1244 N N . PRO A 1 152 ? 0.952 0.843 -50.028 1.00 64.94 152 PRO A N 1
ATOM 1245 C CA . PRO A 1 152 ? 1.190 2.020 -50.857 1.00 64.94 152 PRO A CA 1
ATOM 1246 C C . PRO A 1 152 ? 0.840 1.771 -52.329 1.00 64.94 152 PRO A C 1
ATOM 1248 O O . PRO A 1 152 ? 1.104 0.707 -52.886 1.00 64.94 152 PRO A O 1
ATOM 1251 N N . MET A 1 153 ? 0.228 2.777 -52.961 1.00 66.62 153 MET A N 1
ATOM 1252 C CA . MET A 1 153 ? -0.413 2.660 -54.280 1.00 66.62 153 MET A CA 1
ATOM 1253 C C . MET A 1 153 ? 0.576 2.675 -55.459 1.00 66.62 153 MET A C 1
ATOM 1255 O O . MET A 1 153 ? 0.219 2.263 -56.560 1.00 66.62 153 MET A O 1
ATOM 1259 N N . ASN A 1 154 ? 1.815 3.118 -55.230 1.00 67.69 154 ASN A N 1
ATOM 1260 C CA . ASN A 1 154 ? 2.873 3.151 -56.236 1.00 67.69 154 ASN A CA 1
ATOM 1261 C C . ASN A 1 154 ? 3.997 2.180 -55.837 1.00 67.69 154 ASN A C 1
ATOM 1263 O O . ASN A 1 154 ? 4.441 2.231 -54.686 1.00 67.69 154 ASN A O 1
ATOM 1267 N N . PRO A 1 155 ? 4.480 1.312 -56.747 1.00 59.19 155 PRO A N 1
ATOM 1268 C CA . PRO A 1 155 ? 5.667 0.511 -56.480 1.00 59.19 155 PRO A CA 1
ATOM 1269 C C . PRO A 1 155 ? 6.884 1.438 -56.299 1.00 59.19 155 PRO A C 1
ATOM 1271 O O . PRO A 1 155 ? 7.000 2.427 -57.026 1.00 59.19 155 PRO A O 1
ATOM 1274 N N . PRO A 1 156 ? 7.780 1.159 -55.337 1.00 55.47 156 PRO A N 1
ATOM 1275 C CA . PRO A 1 156 ? 8.937 2.006 -55.084 1.00 55.47 156 PRO A CA 1
ATOM 1276 C C . PRO A 1 156 ? 9.933 1.935 -56.246 1.00 55.47 156 PRO A C 1
ATOM 1278 O O . PRO A 1 156 ? 10.343 0.848 -56.657 1.00 55.47 156 PRO A O 1
ATOM 1281 N N . ASP A 1 157 ? 10.341 3.102 -56.740 1.00 59.69 157 ASP A N 1
ATOM 1282 C CA . ASP A 1 157 ? 11.482 3.252 -57.640 1.00 59.69 157 ASP A CA 1
ATOM 1283 C C . ASP A 1 157 ? 12.761 3.249 -56.791 1.00 59.69 157 ASP A C 1
ATOM 1285 O O . ASP A 1 157 ? 13.101 4.230 -56.127 1.00 59.69 157 ASP A O 1
ATOM 1289 N N . ILE A 1 158 ? 13.397 2.082 -56.692 1.00 54.44 158 ILE A N 1
ATOM 1290 C CA . ILE A 1 158 ? 14.642 1.901 -55.944 1.00 54.44 158 ILE A CA 1
ATOM 1291 C C . ILE A 1 158 ? 15.784 2.277 -56.889 1.00 54.44 158 ILE A C 1
ATOM 1293 O O . ILE A 1 158 ? 16.210 1.450 -57.698 1.00 54.44 158 ILE A O 1
ATOM 1297 N N . GLU A 1 159 ? 16.314 3.498 -56.776 1.00 62.84 159 GLU A N 1
ATOM 1298 C CA . GLU A 1 159 ? 17.584 3.823 -57.428 1.00 62.84 159 GLU A CA 1
ATOM 1299 C C . GLU A 1 159 ? 18.680 2.911 -56.855 1.00 62.84 159 GLU A C 1
ATOM 1301 O O . GLU A 1 159 ? 18.955 2.896 -55.650 1.00 62.84 159 GLU A O 1
ATOM 1306 N N . ALA A 1 160 ? 19.275 2.086 -57.721 1.00 59.25 160 ALA A N 1
ATOM 1307 C CA . ALA A 1 160 ? 20.351 1.182 -57.346 1.00 59.25 160 ALA A CA 1
ATOM 1308 C C . ALA A 1 160 ? 21.515 1.987 -56.753 1.00 59.25 160 ALA A C 1
ATOM 1310 O O . ALA A 1 160 ? 22.000 2.931 -57.376 1.00 59.25 160 ALA A O 1
ATOM 1311 N N . ALA A 1 161 ? 21.965 1.597 -55.556 1.00 55.38 161 ALA A N 1
ATOM 1312 C CA . ALA A 1 161 ? 23.051 2.264 -54.850 1.00 55.38 161 ALA A CA 1
ATOM 1313 C C . ALA A 1 161 ? 24.263 2.463 -55.775 1.00 55.38 161 ALA A C 1
ATOM 1315 O O . ALA A 1 161 ? 24.868 1.501 -56.255 1.00 55.38 161 ALA A O 1
ATOM 1316 N N . HIS A 1 162 ? 24.608 3.722 -56.040 1.00 56.34 162 HIS A N 1
ATOM 1317 C CA . HIS A 1 162 ? 25.769 4.066 -56.843 1.00 56.34 162 HIS A CA 1
ATOM 1318 C C . HIS A 1 162 ? 27.055 3.730 -56.077 1.00 56.34 162 HIS A C 1
ATOM 1320 O O . HIS A 1 162 ? 27.424 4.460 -55.168 1.00 56.34 162 HIS A O 1
ATOM 1326 N N . THR A 1 163 ? 27.735 2.674 -56.537 1.00 58.66 163 THR A N 1
ATOM 1327 C CA . THR A 1 163 ? 29.179 2.369 -56.426 1.00 58.66 163 THR A CA 1
ATOM 1328 C C . THR A 1 163 ? 29.801 2.304 -55.024 1.00 58.66 163 THR A C 1
ATOM 1330 O O . THR A 1 163 ? 29.710 3.232 -54.226 1.00 58.66 163 THR A O 1
ATOM 1333 N N . ASP A 1 164 ? 30.548 1.225 -54.770 1.00 58.09 164 ASP A N 1
ATOM 1334 C CA . ASP A 1 164 ? 31.438 1.099 -53.615 1.00 58.09 164 ASP A CA 1
ATOM 1335 C C . ASP A 1 164 ? 32.333 2.340 -53.490 1.00 58.09 164 ASP A C 1
ATOM 1337 O O . ASP A 1 164 ? 33.049 2.710 -54.426 1.00 58.09 164 ASP A O 1
ATOM 1341 N N . LEU A 1 165 ? 32.280 3.000 -52.329 1.00 59.78 165 LEU A N 1
ATOM 1342 C CA . LEU A 1 165 ? 33.179 4.107 -52.018 1.00 59.78 165 LEU A CA 1
ATOM 1343 C C . LEU A 1 165 ? 34.626 3.608 -52.181 1.00 59.78 165 LEU A C 1
ATOM 1345 O O . LEU A 1 165 ? 34.964 2.577 -51.596 1.00 59.78 165 LEU A O 1
ATOM 1349 N N . PRO A 1 166 ? 35.488 4.301 -52.947 1.00 59.69 166 PRO A N 1
ATOM 1350 C CA . PRO A 1 166 ? 36.864 3.871 -53.139 1.00 59.69 166 PRO A CA 1
ATOM 1351 C C . PRO A 1 166 ? 37.584 3.904 -51.789 1.00 59.69 166 PRO A C 1
ATOM 1353 O O . PRO A 1 166 ? 37.858 4.968 -51.234 1.00 59.69 166 PRO A O 1
ATOM 1356 N N . ILE A 1 167 ? 37.851 2.722 -51.239 1.00 55.62 167 ILE A N 1
ATOM 1357 C CA . ILE A 1 167 ? 38.673 2.564 -50.043 1.00 55.62 167 ILE A CA 1
ATOM 1358 C C . ILE A 1 167 ? 40.114 2.818 -50.480 1.00 55.62 167 ILE A C 1
ATOM 1360 O O . ILE A 1 167 ? 40.673 2.053 -51.266 1.00 55.62 167 ILE A O 1
ATOM 1364 N N . ASP A 1 168 ? 40.704 3.908 -49.995 1.00 65.44 168 ASP A N 1
ATOM 1365 C CA . ASP A 1 168 ? 42.115 4.201 -50.223 1.00 65.44 168 ASP A CA 1
ATOM 1366 C C . ASP A 1 168 ? 42.976 3.170 -49.476 1.00 65.44 168 ASP A C 1
ATOM 1368 O O . ASP A 1 168 ? 42.959 3.091 -48.247 1.00 65.44 168 ASP A O 1
ATOM 1372 N N . VAL A 1 169 ? 43.688 2.333 -50.233 1.00 71.12 169 VAL A N 1
ATOM 1373 C CA . VAL A 1 169 ? 44.586 1.286 -49.717 1.00 71.12 169 VAL A CA 1
ATOM 1374 C C . VAL A 1 169 ? 46.014 1.792 -49.481 1.00 71.12 169 VAL A C 1
ATOM 1376 O O . VAL A 1 169 ? 46.892 1.003 -49.126 1.00 71.12 169 VAL A O 1
ATOM 1379 N N . ASN A 1 170 ? 46.280 3.087 -49.688 1.00 77.31 170 ASN A N 1
ATOM 1380 C CA . ASN A 1 170 ? 47.604 3.651 -49.456 1.00 77.31 170 ASN A CA 1
ATOM 1381 C C . ASN A 1 170 ? 47.930 3.755 -47.953 1.00 77.31 170 ASN A C 1
ATOM 1383 O O . ASN A 1 170 ? 47.039 3.967 -47.126 1.00 77.31 170 ASN A O 1
ATOM 1387 N N . PRO A 1 171 ? 49.214 3.626 -47.564 1.00 72.94 171 PRO A N 1
ATOM 1388 C CA . PRO A 1 171 ? 49.627 3.815 -46.179 1.00 72.94 171 PRO A CA 1
ATOM 1389 C C . PRO A 1 171 ? 49.248 5.219 -45.684 1.00 72.94 171 PRO A C 1
ATOM 1391 O O . PRO A 1 171 ? 49.562 6.197 -46.368 1.00 72.94 171 PRO A O 1
ATOM 1394 N N . PRO A 1 172 ? 48.633 5.347 -44.494 1.00 73.25 172 PRO A N 1
ATOM 1395 C CA . PRO A 1 172 ? 48.171 6.634 -43.996 1.00 73.25 172 PRO A CA 1
ATOM 1396 C C . PRO A 1 172 ? 49.344 7.598 -43.824 1.00 73.25 172 PRO A C 1
ATOM 1398 O O . PRO A 1 172 ? 50.367 7.286 -43.203 1.00 73.25 172 PRO A O 1
ATOM 1401 N N . THR A 1 173 ? 49.191 8.797 -44.372 1.00 79.25 173 THR A N 1
ATOM 1402 C CA . THR A 1 173 ? 50.210 9.840 -44.303 1.00 79.25 173 THR A CA 1
ATOM 1403 C C . THR A 1 173 ? 50.342 10.380 -42.878 1.00 79.25 173 THR A C 1
ATOM 1405 O O . THR A 1 173 ? 49.406 10.381 -42.074 1.00 79.25 173 THR A O 1
ATOM 1408 N N . LYS A 1 174 ? 51.528 10.904 -42.544 1.00 74.50 174 LYS A N 1
ATOM 1409 C CA . LYS A 1 174 ? 51.811 11.497 -41.223 1.00 74.50 174 LYS A CA 1
ATOM 1410 C C . LYS A 1 174 ? 50.791 12.577 -40.831 1.00 74.50 174 LYS A C 1
ATOM 1412 O O . LYS A 1 174 ? 50.459 12.719 -39.653 1.00 74.50 174 LYS A O 1
ATOM 1417 N N . GLU A 1 175 ? 50.270 13.304 -41.814 1.00 71.81 175 GLU A N 1
ATOM 1418 C CA . GLU A 1 175 ? 49.298 14.374 -41.608 1.00 71.81 175 GLU A CA 1
ATOM 1419 C C . GLU A 1 175 ? 47.886 13.838 -41.327 1.00 71.81 175 GLU A C 1
ATOM 1421 O O . GLU A 1 175 ? 47.197 14.381 -40.460 1.00 71.81 175 GLU A O 1
ATOM 1426 N N . GLU A 1 176 ? 47.487 12.735 -41.966 1.00 71.75 176 GLU A N 1
ATOM 1427 C CA . GLU A 1 176 ? 46.239 12.013 -41.680 1.00 71.75 176 GLU A CA 1
ATOM 1428 C C . GLU A 1 176 ? 46.261 11.382 -40.294 1.00 71.75 176 GLU A C 1
ATOM 1430 O O . GLU A 1 176 ? 45.301 11.529 -39.540 1.00 71.75 176 GLU A O 1
ATOM 1435 N N . ILE A 1 177 ? 47.386 10.773 -39.903 1.00 74.12 177 ILE A N 1
ATOM 1436 C CA . ILE A 1 177 ? 47.571 10.242 -38.546 1.00 74.12 177 ILE A CA 1
ATOM 1437 C C . ILE A 1 177 ? 47.446 11.384 -37.529 1.00 74.12 177 ILE A C 1
ATOM 1439 O O . ILE A 1 177 ? 46.733 11.264 -36.533 1.00 74.12 177 ILE A O 1
ATOM 1443 N N . ARG A 1 178 ? 48.060 12.543 -37.800 1.00 72.12 178 ARG A N 1
ATOM 1444 C CA . ARG A 1 178 ? 47.949 13.726 -36.933 1.00 72.12 178 ARG A CA 1
ATOM 1445 C C . ARG A 1 178 ? 46.512 14.255 -36.849 1.00 72.12 178 ARG A C 1
ATOM 1447 O O . ARG A 1 178 ? 46.071 14.658 -35.772 1.00 72.12 178 ARG A O 1
ATOM 1454 N N . MET A 1 179 ? 45.781 14.267 -37.962 1.00 74.56 179 MET A N 1
ATOM 1455 C CA . MET A 1 179 ? 44.371 14.663 -38.016 1.00 74.56 179 MET A CA 1
ATOM 1456 C C . MET A 1 179 ? 43.491 13.683 -37.235 1.00 74.56 179 MET A C 1
ATOM 1458 O O . MET A 1 179 ? 42.699 14.115 -36.400 1.00 74.56 179 MET A O 1
ATOM 1462 N N . ALA A 1 180 ? 43.677 12.378 -37.429 1.00 73.31 180 ALA A N 1
ATOM 1463 C CA . ALA A 1 180 ? 42.942 11.331 -36.730 1.00 73.31 180 ALA A CA 1
ATOM 1464 C C . ALA A 1 180 ? 43.174 11.396 -35.215 1.00 73.31 180 ALA A C 1
ATOM 1466 O O . ALA A 1 180 ? 42.209 11.415 -34.451 1.00 73.31 180 ALA A O 1
ATOM 1467 N N . VAL A 1 181 ? 44.430 11.552 -34.775 1.00 73.56 181 VAL A N 1
ATOM 1468 C CA . VAL A 1 181 ? 44.791 11.718 -33.355 1.00 73.56 181 VAL A CA 1
ATOM 1469 C C . VAL A 1 181 ? 44.129 12.958 -32.740 1.00 73.56 181 VAL A C 1
ATOM 1471 O O . VAL A 1 181 ? 43.656 12.906 -31.603 1.00 73.56 181 VAL A O 1
ATOM 1474 N N . ARG A 1 182 ? 43.992 14.062 -33.491 1.00 69.81 182 ARG A N 1
ATOM 1475 C CA . ARG A 1 182 ? 43.239 15.250 -33.037 1.00 69.81 182 ARG A CA 1
ATOM 1476 C C . ARG A 1 182 ? 41.743 14.969 -32.846 1.00 69.81 182 ARG A C 1
ATOM 1478 O O . ARG A 1 182 ? 41.160 15.500 -31.899 1.00 69.81 182 ARG A O 1
ATOM 1485 N N . GLN A 1 183 ? 41.140 14.127 -33.690 1.00 71.25 183 GLN A N 1
ATOM 1486 C CA . GLN A 1 183 ? 39.709 13.779 -33.651 1.00 71.25 183 GLN A CA 1
ATOM 1487 C C . GLN A 1 183 ? 39.333 12.766 -32.553 1.00 71.25 183 GLN A C 1
ATOM 1489 O O . GLN A 1 183 ? 38.148 12.604 -32.247 1.00 71.25 183 GLN A O 1
ATOM 1494 N N . ILE A 1 184 ? 40.304 12.090 -31.927 1.00 73.56 184 ILE A N 1
ATOM 1495 C CA . ILE A 1 184 ? 40.039 11.165 -30.812 1.00 73.56 184 ILE A CA 1
ATOM 1496 C C . ILE A 1 184 ? 39.308 11.921 -29.690 1.00 73.56 184 ILE A C 1
ATOM 1498 O O . ILE A 1 184 ? 39.712 13.007 -29.302 1.00 73.56 184 ILE A O 1
ATOM 1502 N N . LYS A 1 185 ? 38.208 11.395 -29.147 1.00 70.19 185 LYS A N 1
ATOM 1503 C CA . LYS A 1 185 ? 37.460 12.073 -28.069 1.00 70.19 185 LYS A CA 1
ATOM 1504 C C . LYS A 1 185 ? 38.182 11.925 -26.723 1.00 70.19 185 LYS A C 1
ATOM 1506 O O . LYS A 1 185 ? 38.589 10.819 -26.379 1.00 70.19 185 LYS A O 1
ATOM 1511 N N . ASN A 1 186 ? 38.283 13.016 -25.960 1.00 69.25 186 ASN A N 1
ATOM 1512 C CA . ASN A 1 186 ? 38.819 13.004 -24.591 1.00 69.25 186 ASN A CA 1
ATOM 1513 C C . ASN A 1 186 ? 37.817 12.323 -23.632 1.00 69.25 186 ASN A C 1
ATOM 1515 O O . ASN A 1 186 ? 36.607 12.347 -23.875 1.00 69.25 186 ASN A O 1
ATOM 1519 N N . GLY A 1 187 ? 38.304 11.732 -22.542 1.00 66.50 187 GLY A N 1
ATOM 1520 C CA . GLY A 1 187 ? 37.511 11.067 -21.506 1.00 66.50 187 GLY A CA 1
ATOM 1521 C C . GLY A 1 187 ? 37.120 9.620 -21.821 1.00 66.50 187 GLY A C 1
ATOM 1522 O O . GLY A 1 187 ? 36.198 9.094 -21.193 1.00 66.50 187 GLY A O 1
ATOM 1523 N N . LYS A 1 188 ? 37.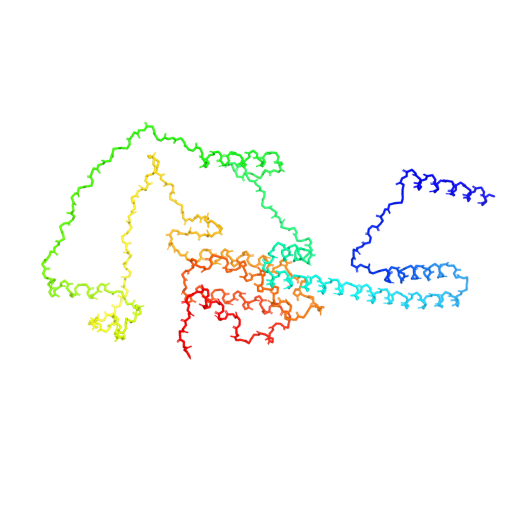776 8.971 -22.795 1.00 68.12 188 LYS A N 1
ATOM 1524 C CA . LYS A 1 188 ? 37.631 7.525 -23.038 1.00 68.12 188 LYS A CA 1
ATOM 1525 C C . LYS A 1 188 ? 38.400 6.726 -21.976 1.00 68.12 188 LYS A C 1
ATOM 1527 O O . LYS A 1 188 ? 39.432 7.174 -21.491 1.00 68.12 188 LYS A O 1
ATOM 1532 N N . ALA A 1 189 ? 37.889 5.548 -21.612 1.00 49.84 189 ALA A N 1
ATOM 1533 C CA . ALA A 1 189 ? 38.597 4.634 -20.717 1.00 49.84 189 ALA A CA 1
ATOM 1534 C C . ALA A 1 189 ? 39.906 4.171 -21.376 1.00 49.84 189 ALA A C 1
ATOM 1536 O O . ALA A 1 189 ? 39.901 3.872 -22.571 1.00 49.84 189 ALA A O 1
ATOM 1537 N N . ALA A 1 190 ? 40.999 4.136 -20.611 1.00 63.81 190 ALA A N 1
ATOM 1538 C CA . ALA A 1 190 ? 42.263 3.601 -21.097 1.00 63.81 190 ALA A CA 1
ATOM 1539 C C . ALA A 1 190 ? 42.092 2.105 -21.398 1.00 63.81 190 ALA A C 1
ATOM 1541 O O . ALA A 1 190 ? 41.529 1.363 -20.589 1.00 63.81 190 ALA A O 1
ATOM 1542 N N . GLU A 1 191 ? 42.528 1.696 -22.585 1.00 51.53 191 GLU A N 1
ATOM 1543 C CA . GLU A 1 191 ? 42.596 0.290 -22.995 1.00 51.53 191 GLU A CA 1
ATOM 1544 C C . GLU A 1 191 ? 43.657 -0.467 -22.154 1.00 51.53 191 GLU A C 1
ATOM 1546 O O . GLU A 1 191 ? 44.298 0.164 -21.308 1.00 51.53 191 GLU A O 1
ATOM 1551 N N . PRO A 1 192 ? 43.840 -1.799 -22.310 1.00 53.69 192 PRO A N 1
ATOM 1552 C CA . PRO A 1 192 ? 44.665 -2.639 -21.423 1.00 53.69 192 PRO A CA 1
ATOM 1553 C C . PRO A 1 192 ? 46.061 -2.091 -21.085 1.00 53.69 192 PRO A C 1
ATOM 1555 O O . PRO A 1 192 ? 46.581 -2.353 -20.001 1.00 53.69 192 PRO A O 1
ATOM 1558 N N . ASP A 1 193 ? 46.628 -1.281 -21.978 1.00 62.25 193 ASP A N 1
ATOM 1559 C CA . ASP A 1 193 ? 47.954 -0.675 -21.854 1.00 62.25 193 ASP A CA 1
ATOM 1560 C C . ASP A 1 193 ? 47.997 0.574 -20.944 1.00 62.25 193 ASP A C 1
ATOM 1562 O O . ASP A 1 193 ? 49.056 1.165 -20.750 1.00 62.25 193 ASP A O 1
ATOM 1566 N N . ASN A 1 194 ? 46.868 0.990 -20.353 1.00 64.75 194 ASN A N 1
ATOM 1567 C CA . ASN A 1 194 ? 46.729 2.141 -19.443 1.00 64.75 194 ASN A CA 1
ATOM 1568 C C . ASN A 1 194 ? 47.117 3.516 -20.032 1.00 64.75 194 ASN A C 1
ATOM 1570 O O . ASN A 1 194 ? 47.304 4.475 -19.281 1.00 64.75 194 ASN A O 1
ATOM 1574 N N . ILE A 1 195 ? 47.198 3.657 -21.359 1.00 64.38 195 ILE A N 1
ATOM 1575 C CA . ILE A 1 195 ? 47.506 4.937 -22.014 1.00 64.38 195 ILE A CA 1
ATOM 1576 C C . ILE A 1 195 ? 46.200 5.708 -22.282 1.00 64.38 195 ILE A C 1
ATOM 1578 O O . ILE A 1 195 ? 45.362 5.247 -23.061 1.00 64.38 195 ILE A O 1
ATOM 1582 N N . PRO A 1 196 ? 45.988 6.884 -21.664 1.00 68.62 196 PRO A N 1
ATOM 1583 C CA . PRO A 1 196 ? 44.800 7.692 -21.907 1.00 68.62 196 PRO A CA 1
ATOM 1584 C C . PRO A 1 196 ? 44.902 8.430 -23.252 1.00 68.62 196 PRO A C 1
ATOM 1586 O O . PRO A 1 196 ? 45.982 8.859 -23.665 1.00 68.62 196 PRO A O 1
ATOM 1589 N N . ALA A 1 197 ? 43.767 8.623 -23.929 1.00 65.00 197 ALA A N 1
ATOM 1590 C CA . ALA A 1 197 ? 43.689 9.305 -25.228 1.00 65.00 197 ALA A CA 1
ATOM 1591 C C . ALA A 1 197 ? 44.287 10.727 -25.205 1.00 65.00 197 ALA A C 1
ATOM 1593 O O . ALA A 1 197 ? 44.756 11.239 -26.220 1.00 65.00 197 ALA A O 1
ATOM 1594 N N . GLU A 1 198 ? 44.285 11.357 -24.034 1.00 69.31 198 GLU A N 1
ATOM 1595 C CA . GLU A 1 198 ? 44.860 12.665 -23.749 1.00 69.31 198 GLU A CA 1
ATOM 1596 C C . GLU A 1 198 ? 46.391 12.679 -23.844 1.00 69.31 198 GLU A C 1
ATOM 1598 O O . GLU A 1 198 ? 46.953 13.696 -24.234 1.00 69.31 198 GLU A O 1
ATOM 1603 N N . ALA A 1 199 ? 47.069 11.565 -23.542 1.00 63.78 199 ALA A N 1
ATOM 1604 C CA . ALA A 1 199 ? 48.530 11.474 -23.611 1.00 63.78 199 ALA A CA 1
ATOM 1605 C C . ALA A 1 199 ? 49.055 11.476 -25.057 1.00 63.78 199 ALA A C 1
ATOM 1607 O O . ALA A 1 199 ? 50.195 11.863 -25.301 1.00 63.78 199 ALA A O 1
ATOM 1608 N N . LEU A 1 200 ? 48.216 11.074 -26.020 1.00 67.38 200 LEU A N 1
ATOM 1609 C CA . LEU A 1 200 ? 48.547 11.046 -27.448 1.00 67.38 200 LEU A CA 1
ATOM 1610 C C . LEU A 1 200 ? 48.317 12.398 -28.140 1.00 67.38 200 LEU A C 1
ATOM 1612 O O . LEU A 1 200 ? 48.737 12.588 -29.282 1.00 67.38 200 LEU A O 1
ATOM 1616 N N . LYS A 1 201 ? 47.660 13.352 -27.470 1.00 71.56 201 LYS A N 1
ATOM 1617 C CA . LYS A 1 201 ? 47.380 14.679 -28.021 1.00 71.56 201 LYS A CA 1
ATOM 1618 C C . LYS A 1 201 ? 48.442 15.681 -27.558 1.00 71.56 201 LYS A C 1
ATOM 1620 O O . LYS A 1 201 ? 48.541 15.940 -26.363 1.00 71.56 201 LYS A O 1
ATOM 1625 N N . PRO A 1 202 ? 49.220 16.296 -28.466 1.00 57.28 202 PRO A N 1
ATOM 1626 C CA . PRO A 1 202 ? 50.144 17.351 -28.074 1.00 57.28 202 PRO A CA 1
ATOM 1627 C C . PRO A 1 202 ? 49.359 18.559 -27.540 1.00 57.28 202 PRO A C 1
ATOM 1629 O O . PRO A 1 202 ? 48.498 19.111 -28.227 1.00 57.28 202 PRO A O 1
ATOM 1632 N N . ASN A 1 203 ? 49.650 18.944 -26.297 1.00 47.81 203 ASN A N 1
ATOM 1633 C CA . ASN A 1 203 ? 49.007 20.051 -25.596 1.00 47.81 203 ASN A CA 1
ATOM 1634 C C . ASN A 1 203 ? 49.371 21.394 -26.244 1.00 47.81 203 ASN A C 1
ATOM 1636 O O . ASN A 1 203 ? 50.417 21.969 -25.956 1.00 47.81 203 ASN A O 1
ATOM 1640 N N . CYS A 1 204 ? 48.473 21.926 -27.071 1.00 36.84 204 CYS A N 1
ATOM 1641 C CA . CYS A 1 204 ? 48.385 23.359 -27.327 1.00 36.84 204 CYS A CA 1
ATOM 1642 C C . CYS A 1 204 ? 46.962 23.842 -26.998 1.00 36.84 204 CYS A C 1
ATOM 1644 O O . CYS A 1 204 ? 46.043 23.740 -27.799 1.00 36.84 204 CYS A O 1
ATOM 1646 N N . ASN A 1 205 ? 46.811 24.295 -25.754 1.00 34.44 205 ASN A N 1
ATOM 1647 C CA . ASN A 1 205 ? 45.893 25.319 -25.252 1.00 34.44 205 ASN A CA 1
ATOM 1648 C C . ASN A 1 205 ? 44.435 25.350 -25.763 1.00 34.44 205 ASN A C 1
ATOM 1650 O O . ASN A 1 205 ? 44.151 25.860 -26.838 1.00 34.44 205 ASN A O 1
ATOM 1654 N N . THR A 1 206 ? 43.543 24.980 -24.837 1.00 35.75 206 THR A N 1
ATOM 1655 C CA . THR A 1 206 ? 42.320 25.712 -24.455 1.00 35.75 206 THR A CA 1
ATOM 1656 C C . THR A 1 206 ? 41.149 25.796 -25.447 1.00 35.75 206 THR A C 1
ATOM 1658 O O . THR A 1 206 ? 41.287 26.023 -26.643 1.00 35.75 206 THR A O 1
ATOM 1661 N N . THR A 1 207 ? 39.963 25.789 -24.832 1.00 32.09 207 THR A N 1
ATOM 1662 C CA . THR A 1 207 ? 38.675 26.337 -25.291 1.00 32.09 207 THR A CA 1
ATOM 1663 C C . THR A 1 207 ? 37.803 25.463 -26.192 1.00 32.09 207 THR A C 1
ATOM 1665 O O . THR A 1 207 ? 38.154 25.111 -27.311 1.00 32.09 207 THR A O 1
ATOM 1668 N N . ASP A 1 208 ? 36.647 25.123 -25.609 1.00 39.75 208 ASP A N 1
ATOM 1669 C CA . ASP A 1 208 ? 35.322 24.989 -26.212 1.00 39.75 208 ASP A CA 1
ATOM 1670 C C . ASP A 1 208 ? 35.264 24.954 -27.742 1.00 39.75 208 ASP A C 1
ATOM 1672 O O . ASP A 1 208 ? 35.616 25.918 -28.401 1.00 39.75 208 ASP A O 1
ATOM 1676 N N . HIS A 1 209 ? 34.727 23.862 -28.295 1.00 33.28 209 HIS A N 1
ATOM 1677 C CA . HIS A 1 209 ? 33.506 23.882 -29.111 1.00 33.28 209 HIS A CA 1
ATOM 1678 C C . HIS A 1 209 ? 33.196 22.473 -29.648 1.00 33.28 209 HIS A C 1
ATOM 1680 O O . HIS A 1 209 ? 33.841 21.939 -30.548 1.00 33.28 209 HIS A O 1
ATOM 1686 N N . ARG A 1 210 ? 32.170 21.876 -29.032 1.00 43.22 210 ARG A N 1
ATOM 1687 C CA . ARG A 1 210 ? 31.094 21.067 -29.630 1.00 43.22 210 ARG A CA 1
ATOM 1688 C C . ARG A 1 210 ? 31.232 20.803 -31.143 1.00 43.22 210 ARG A C 1
ATOM 1690 O O . ARG A 1 210 ? 31.069 21.717 -31.941 1.00 43.22 210 ARG A O 1
ATOM 1697 N N . ARG A 1 211 ? 31.377 19.532 -31.535 1.00 35.56 211 ARG A N 1
ATOM 1698 C CA . ARG A 1 211 ? 30.940 19.044 -32.856 1.00 35.56 211 ARG A CA 1
ATOM 1699 C C . ARG A 1 211 ? 30.138 17.759 -32.689 1.00 35.56 211 ARG A C 1
ATOM 1701 O O . ARG A 1 211 ? 30.661 16.723 -32.274 1.00 35.56 211 ARG A O 1
ATOM 1708 N N . THR A 1 212 ? 28.838 17.904 -32.913 1.00 35.22 212 THR A N 1
ATOM 1709 C CA . THR A 1 212 ? 27.846 16.845 -33.093 1.00 35.22 212 THR A CA 1
ATOM 1710 C C . THR A 1 212 ? 28.182 16.038 -34.347 1.00 35.22 212 THR A C 1
ATOM 1712 O O . THR A 1 212 ? 28.812 16.541 -35.274 1.00 35.22 212 THR A O 1
ATOM 1715 N N . ILE A 1 213 ? 27.832 14.756 -34.328 1.00 39.53 213 ILE A N 1
ATOM 1716 C CA . ILE A 1 213 ? 27.963 13.860 -35.476 1.00 39.53 213 ILE A CA 1
ATOM 1717 C C . ILE A 1 213 ? 26.717 14.118 -36.330 1.00 39.53 213 ILE A C 1
ATOM 1719 O O . ILE A 1 213 ? 25.622 14.103 -35.781 1.00 39.53 213 ILE A O 1
ATOM 1723 N N . THR A 1 214 ? 26.941 14.442 -37.600 1.00 40.00 214 THR A N 1
ATOM 1724 C CA . THR A 1 214 ? 26.015 14.648 -38.725 1.00 40.00 214 THR A CA 1
ATOM 1725 C C . THR A 1 214 ? 24.526 14.390 -38.448 1.00 40.00 214 THR A C 1
ATOM 1727 O O . THR A 1 214 ? 24.098 13.248 -38.298 1.00 40.00 214 THR A O 1
ATOM 1730 N N . GLU A 1 215 ? 23.740 15.467 -38.446 1.00 43.66 215 GLU A N 1
ATOM 1731 C CA . GLU A 1 215 ? 22.279 15.443 -38.559 1.00 43.66 215 GLU A CA 1
ATOM 1732 C C . GLU A 1 215 ? 21.898 15.046 -39.997 1.00 43.66 215 GLU A C 1
ATOM 1734 O O . GLU A 1 215 ? 21.982 15.859 -40.918 1.00 43.66 215 GLU A O 1
ATOM 1739 N N . ASN A 1 216 ? 21.511 13.788 -40.220 1.00 54.66 216 ASN A N 1
ATOM 1740 C CA . ASN A 1 216 ? 20.787 13.427 -41.439 1.00 54.66 216 ASN A CA 1
ATOM 1741 C C . ASN A 1 216 ? 19.340 13.920 -41.289 1.00 54.66 216 ASN A C 1
ATOM 1743 O O . ASN A 1 216 ? 18.481 13.178 -40.829 1.00 54.66 216 ASN A O 1
ATOM 1747 N N . ASN A 1 217 ? 19.076 15.162 -41.696 1.00 55.62 217 ASN A N 1
ATOM 1748 C CA . ASN A 1 217 ? 17.741 15.784 -41.698 1.00 55.62 217 ASN A CA 1
ATOM 1749 C C . ASN A 1 217 ? 16.875 15.340 -42.892 1.00 55.62 217 ASN A C 1
ATOM 1751 O O . ASN A 1 217 ? 16.017 16.085 -43.365 1.00 55.62 217 ASN A O 1
ATOM 1755 N N . ASN A 1 218 ? 17.124 14.142 -43.421 1.00 63.41 218 ASN A N 1
ATOM 1756 C CA . ASN A 1 218 ? 16.366 13.624 -44.550 1.00 63.41 218 ASN A CA 1
ATOM 1757 C C . ASN A 1 218 ? 15.094 12.954 -44.014 1.00 63.41 218 ASN A C 1
ATOM 1759 O O . ASN A 1 218 ? 15.208 12.057 -43.175 1.00 63.41 218 ASN A O 1
ATOM 1763 N N . PRO A 1 219 ? 13.900 13.356 -44.483 1.00 56.75 219 PRO A N 1
ATOM 1764 C CA . PRO A 1 219 ? 12.650 12.765 -44.033 1.00 56.75 219 PRO A CA 1
ATOM 1765 C C . PRO A 1 219 ? 12.638 11.263 -44.334 1.00 56.75 219 PRO A C 1
ATOM 1767 O O . PRO A 1 219 ? 12.775 10.851 -45.488 1.00 56.75 219 PRO A O 1
ATOM 1770 N N . ILE A 1 220 ? 12.494 10.440 -43.294 1.00 60.09 220 ILE A N 1
ATOM 1771 C CA . ILE A 1 220 ? 12.391 8.989 -43.452 1.00 60.09 220 ILE A CA 1
ATOM 1772 C C . ILE A 1 220 ? 10.991 8.703 -43.982 1.00 60.09 220 ILE A C 1
ATOM 1774 O O . ILE A 1 220 ? 9.993 8.927 -43.300 1.00 60.09 220 ILE A O 1
ATOM 1778 N N . THR A 1 221 ? 10.919 8.235 -45.218 1.00 58.44 221 THR A N 1
ATOM 1779 C CA . THR A 1 221 ? 9.670 7.834 -45.859 1.00 58.44 221 THR A CA 1
ATOM 1780 C C . THR A 1 221 ? 9.507 6.324 -45.711 1.00 58.44 221 THR A C 1
ATOM 1782 O O . THR A 1 221 ? 10.374 5.555 -46.122 1.00 58.44 221 THR A O 1
ATOM 1785 N N . LEU A 1 222 ? 8.411 5.892 -45.084 1.00 54.72 222 LEU A N 1
ATOM 1786 C CA . LEU A 1 222 ? 7.965 4.496 -45.096 1.00 54.72 222 LEU A CA 1
ATOM 1787 C C . LEU A 1 222 ? 6.707 4.442 -45.955 1.00 54.72 222 LEU A C 1
ATOM 1789 O O . LEU A 1 222 ? 5.762 5.186 -45.709 1.00 54.72 222 LEU A O 1
ATOM 1793 N N . ASP A 1 223 ? 6.705 3.590 -46.977 1.00 52.72 223 ASP A N 1
ATOM 1794 C CA . ASP A 1 223 ? 5.549 3.393 -47.860 1.00 52.72 223 ASP A CA 1
ATOM 1795 C C . ASP A 1 223 ? 5.036 4.692 -48.526 1.00 52.72 223 ASP A C 1
ATOM 1797 O O . ASP A 1 223 ? 3.841 4.882 -48.730 1.00 52.72 223 ASP A O 1
ATOM 1801 N N . GLY A 1 224 ? 5.938 5.621 -48.864 1.00 58.59 224 GLY A N 1
ATOM 1802 C CA . GLY A 1 224 ? 5.585 6.897 -49.506 1.00 58.59 224 GLY A CA 1
ATOM 1803 C C . GLY A 1 224 ? 4.955 7.941 -48.574 1.00 58.59 224 GLY A C 1
ATOM 1804 O O . GLY A 1 224 ? 4.713 9.066 -49.007 1.00 58.59 224 GLY A O 1
ATOM 1805 N N . GLU A 1 225 ? 4.746 7.613 -47.298 1.00 53.62 225 GLU A N 1
ATOM 1806 C CA . GLU A 1 225 ? 4.385 8.569 -46.256 1.00 53.62 225 GLU A CA 1
ATOM 1807 C C . GLU A 1 225 ? 5.639 9.006 -45.500 1.00 53.62 225 GLU A C 1
ATOM 1809 O O . GLU A 1 225 ? 6.439 8.190 -45.032 1.00 53.62 225 GLU A O 1
ATOM 1814 N N . THR A 1 226 ? 5.819 10.317 -45.370 1.00 63.09 226 THR A N 1
ATOM 1815 C CA . THR A 1 226 ? 6.842 10.879 -44.495 1.00 63.09 226 THR A CA 1
ATOM 1816 C C . THR A 1 226 ? 6.494 10.508 -43.060 1.00 63.09 226 THR A C 1
ATOM 1818 O O . THR A 1 226 ? 5.430 10.894 -42.574 1.00 63.09 226 THR A O 1
ATOM 1821 N N . LEU A 1 227 ? 7.363 9.752 -42.385 1.00 65.69 227 LEU A N 1
ATOM 1822 C CA . LEU A 1 227 ? 7.165 9.467 -40.970 1.00 65.69 227 LEU A CA 1
ATOM 1823 C C . LEU A 1 227 ? 7.125 10.779 -40.197 1.00 65.69 227 LEU A C 1
ATOM 1825 O O . LEU A 1 227 ? 7.999 11.632 -40.359 1.00 65.69 227 LEU A O 1
ATOM 1829 N N . GLU A 1 228 ? 6.097 10.926 -39.365 1.00 66.81 228 GLU A N 1
ATOM 1830 C CA . GLU A 1 228 ? 6.006 12.052 -38.450 1.00 66.81 228 GLU A CA 1
ATOM 1831 C C . GLU A 1 228 ? 7.179 11.967 -37.472 1.00 66.81 228 GLU A C 1
ATOM 1833 O O . GLU A 1 228 ? 7.358 10.961 -36.780 1.00 66.81 228 GLU A O 1
ATOM 1838 N N . ASP A 1 229 ? 8.002 13.011 -37.459 1.00 64.19 229 ASP A N 1
ATOM 1839 C CA . ASP A 1 229 ? 9.098 13.116 -36.511 1.00 64.19 229 ASP A CA 1
ATOM 1840 C C . ASP A 1 229 ? 8.517 13.476 -35.141 1.00 64.19 229 ASP A C 1
ATOM 1842 O O . ASP A 1 229 ? 7.906 14.533 -34.957 1.00 64.19 229 ASP A O 1
ATOM 1846 N N . VAL A 1 230 ? 8.633 12.554 -34.186 1.00 69.94 230 VAL A N 1
ATOM 1847 C CA . VAL A 1 230 ? 8.040 12.698 -32.855 1.00 69.94 230 VAL A CA 1
ATOM 1848 C C . VAL A 1 230 ? 9.149 12.929 -31.836 1.00 69.94 230 VAL A C 1
ATOM 1850 O O . VAL A 1 230 ? 9.947 12.035 -31.563 1.00 69.94 230 VAL A O 1
ATOM 1853 N N . GLU A 1 231 ? 9.120 14.095 -31.182 1.00 77.44 231 GLU A N 1
ATOM 1854 C CA . GLU A 1 231 ? 10.106 14.520 -30.169 1.00 77.44 231 GLU A CA 1
ATOM 1855 C C . GLU A 1 231 ? 10.296 13.485 -29.037 1.00 77.44 231 GLU A C 1
ATOM 1857 O O . GLU A 1 231 ? 11.388 13.320 -28.488 1.00 77.44 231 GLU A O 1
ATOM 1862 N N . SER A 1 232 ? 9.231 12.764 -28.664 1.00 76.81 232 SER A N 1
ATOM 1863 C CA . SER A 1 232 ? 9.333 11.608 -27.769 1.00 76.81 232 SER A CA 1
ATOM 1864 C C . SER A 1 232 ? 8.188 10.612 -27.945 1.00 76.81 232 SER A C 1
ATOM 1866 O O . SER A 1 232 ? 7.029 10.994 -28.097 1.00 76.81 232 SER A O 1
ATOM 1868 N N . PHE A 1 233 ? 8.484 9.319 -27.824 1.00 78.00 233 PHE A N 1
ATOM 1869 C CA . PHE A 1 233 ? 7.478 8.257 -27.888 1.00 78.00 233 PHE A CA 1
ATOM 1870 C C . PHE A 1 233 ? 7.635 7.253 -26.742 1.00 78.00 233 PHE A C 1
ATOM 1872 O O . PHE A 1 233 ? 8.673 7.159 -26.085 1.00 78.00 233 PHE A O 1
ATOM 1879 N N . THR A 1 234 ? 6.564 6.509 -26.449 1.00 82.62 234 THR A N 1
ATOM 1880 C CA . THR A 1 234 ? 6.577 5.473 -25.406 1.00 82.62 234 THR A CA 1
ATOM 1881 C C . THR A 1 234 ? 6.639 4.089 -26.035 1.00 82.62 234 THR A C 1
ATOM 1883 O O . THR A 1 234 ? 5.676 3.651 -26.655 1.00 82.62 234 THR A O 1
ATOM 1886 N N . TYR A 1 235 ? 7.721 3.359 -25.782 1.00 77.38 235 TYR A N 1
ATOM 1887 C CA . TYR A 1 235 ? 7.887 1.970 -26.202 1.00 77.38 235 TYR A CA 1
ATOM 1888 C C . TYR A 1 235 ? 8.001 1.053 -24.983 1.00 77.38 235 TYR A C 1
ATOM 1890 O O . TYR A 1 235 ? 8.816 1.281 -24.088 1.00 77.38 235 TYR A O 1
ATOM 1898 N N . LEU A 1 236 ? 7.124 0.043 -24.896 1.00 75.62 236 LEU A N 1
ATOM 1899 C CA . LEU A 1 236 ? 7.042 -0.903 -23.765 1.00 75.62 236 LEU A CA 1
ATOM 1900 C C . LEU A 1 236 ? 7.005 -0.216 -22.379 1.00 75.62 236 LEU A C 1
ATOM 1902 O O . LEU A 1 236 ? 7.469 -0.733 -21.355 1.00 75.62 236 LEU A O 1
ATOM 1906 N N . GLY A 1 237 ? 6.417 0.983 -22.352 1.00 76.12 237 GLY A N 1
ATOM 1907 C CA . GLY A 1 237 ? 6.249 1.813 -21.166 1.00 76.12 237 GLY A CA 1
ATOM 1908 C C . GLY A 1 237 ? 7.446 2.692 -20.791 1.00 76.12 237 GLY A C 1
ATOM 1909 O O . GLY A 1 237 ? 7.321 3.404 -19.784 1.00 76.12 237 GLY A O 1
ATOM 1910 N N . SER A 1 238 ? 8.551 2.636 -21.544 1.00 78.56 238 SER A N 1
ATOM 1911 C CA . SER A 1 238 ? 9.720 3.518 -21.425 1.00 78.56 238 SER A CA 1
ATOM 1912 C C . SER A 1 238 ? 9.660 4.652 -22.446 1.00 78.56 238 SER A C 1
ATOM 1914 O O . SER A 1 238 ? 9.178 4.449 -23.557 1.00 78.56 238 SER A O 1
ATOM 1916 N N . ILE A 1 239 ? 10.113 5.842 -22.056 1.00 81.50 239 ILE A N 1
ATOM 1917 C CA . ILE A 1 239 ? 10.111 7.027 -22.927 1.00 81.50 239 ILE A CA 1
ATOM 1918 C C . ILE A 1 239 ? 11.439 7.114 -23.673 1.00 81.50 239 ILE A C 1
ATOM 1920 O O . ILE A 1 239 ? 12.497 7.068 -23.049 1.00 81.50 239 ILE A O 1
ATOM 1924 N N . ILE A 1 240 ? 11.367 7.250 -24.990 1.00 80.38 240 ILE A N 1
ATOM 1925 C CA . ILE A 1 240 ? 12.512 7.488 -25.866 1.00 80.38 240 ILE A CA 1
ATOM 1926 C C . ILE A 1 240 ? 12.344 8.910 -26.405 1.00 80.38 240 ILE A C 1
ATOM 1928 O O . ILE A 1 240 ? 11.288 9.217 -26.955 1.00 80.38 240 ILE A O 1
ATOM 1932 N N . ASP A 1 241 ? 13.329 9.776 -26.158 1.00 81.94 241 ASP A N 1
ATOM 1933 C CA . ASP A 1 241 ? 13.370 11.159 -26.652 1.00 81.94 241 ASP A CA 1
ATOM 1934 C C . ASP A 1 241 ? 14.307 11.291 -27.863 1.00 81.94 241 ASP A C 1
ATOM 1936 O O . ASP A 1 241 ? 15.166 10.435 -28.087 1.00 81.94 241 ASP A O 1
ATOM 1940 N N . GLU A 1 242 ? 14.136 12.362 -28.640 1.00 74.88 242 GLU A N 1
ATOM 1941 C CA . GLU A 1 242 ? 14.946 12.710 -29.820 1.00 74.88 242 GLU A CA 1
ATOM 1942 C C . GLU A 1 242 ? 16.455 12.718 -29.511 1.00 74.88 242 GLU A C 1
ATOM 1944 O O . GLU A 1 242 ? 17.289 12.311 -30.319 1.00 74.88 242 GLU A O 1
ATOM 1949 N N . GLN A 1 243 ? 16.835 13.109 -28.289 1.00 70.50 243 GLN A N 1
ATOM 1950 C CA . GLN A 1 243 ? 18.236 13.138 -27.867 1.00 70.50 243 GLN A CA 1
ATOM 1951 C C . GLN A 1 243 ? 18.803 11.739 -27.541 1.00 70.50 243 GLN A C 1
ATOM 1953 O O . GLN A 1 243 ? 19.988 11.616 -27.194 1.00 70.50 243 GLN A O 1
ATOM 1958 N N . GLY A 1 244 ? 17.981 10.684 -27.619 1.00 67.19 244 GLY A N 1
ATOM 1959 C CA . GLY A 1 244 ? 18.336 9.301 -27.289 1.00 67.19 244 GLY A CA 1
ATOM 1960 C C . GLY A 1 244 ? 18.799 9.141 -25.838 1.00 67.19 244 GLY A C 1
ATOM 1961 O O . GLY A 1 244 ? 19.609 8.263 -25.511 1.00 67.19 244 GLY A O 1
ATOM 1962 N N . GLY A 1 245 ? 18.376 10.057 -24.967 1.00 78.25 245 GLY A N 1
ATOM 1963 C CA . GLY A 1 245 ? 18.784 10.161 -23.579 1.00 78.25 245 GLY A CA 1
ATOM 1964 C C . GLY A 1 245 ? 17.894 9.337 -22.653 1.00 78.25 245 GLY A C 1
ATOM 1965 O O . GLY A 1 245 ? 16.711 9.129 -22.877 1.00 78.25 245 GLY A O 1
ATOM 1966 N N . SER A 1 246 ? 18.449 8.897 -21.522 1.00 83.12 246 SER A N 1
ATOM 1967 C CA . SER A 1 246 ? 17.655 8.227 -20.482 1.00 83.12 246 SER A CA 1
ATOM 1968 C C . SER A 1 246 ? 16.920 9.206 -19.553 1.00 83.12 246 SER A C 1
ATOM 1970 O O . SER A 1 246 ? 16.314 8.773 -18.577 1.00 83.12 246 SER A O 1
ATOM 1972 N N . ASP A 1 247 ? 17.033 10.525 -19.753 1.00 85.75 247 ASP A N 1
ATOM 1973 C CA . ASP A 1 247 ? 16.598 11.502 -18.744 1.00 85.75 247 ASP A CA 1
ATOM 1974 C C . ASP A 1 247 ? 15.076 11.609 -18.634 1.00 85.75 247 ASP A C 1
ATOM 1976 O O . ASP A 1 247 ? 14.537 11.592 -17.519 1.00 85.75 247 ASP A O 1
ATOM 1980 N N . ALA A 1 248 ? 14.388 11.660 -19.779 1.00 86.38 248 ALA A N 1
ATOM 1981 C CA . ALA A 1 248 ? 12.934 11.684 -19.841 1.00 86.38 248 ALA A CA 1
ATOM 1982 C C . ALA A 1 248 ? 12.329 10.432 -19.184 1.00 86.38 248 ALA A C 1
ATOM 1984 O O . ALA A 1 248 ? 11.455 10.547 -18.313 1.00 86.38 248 ALA A O 1
ATOM 1985 N N . ASP A 1 249 ? 12.857 9.244 -19.503 1.00 86.19 249 ASP A N 1
ATOM 1986 C CA . ASP A 1 249 ? 12.392 7.991 -18.904 1.00 86.19 249 ASP A CA 1
ATOM 1987 C C . ASP A 1 249 ? 12.664 7.934 -17.395 1.00 86.19 249 ASP A C 1
ATOM 1989 O O . ASP A 1 249 ? 11.756 7.656 -16.607 1.00 86.19 249 ASP A O 1
ATOM 1993 N N . VAL A 1 250 ? 13.873 8.296 -16.947 1.00 88.50 250 VAL A N 1
ATOM 1994 C CA . VAL A 1 250 ? 14.221 8.360 -15.515 1.00 88.50 250 VAL A CA 1
ATOM 1995 C C . VAL A 1 250 ? 13.264 9.289 -14.764 1.00 88.50 250 VAL A C 1
ATOM 1997 O O . VAL A 1 250 ? 12.765 8.938 -13.688 1.00 88.50 250 VAL A O 1
ATOM 2000 N N . LYS A 1 251 ? 12.958 10.464 -15.326 1.00 90.31 251 LYS A N 1
ATOM 2001 C CA . LYS A 1 251 ? 12.015 11.424 -14.735 1.00 90.31 251 LYS A CA 1
ATOM 2002 C C . LYS A 1 251 ? 10.606 10.835 -14.643 1.00 90.31 251 LYS A C 1
ATOM 2004 O O . LYS A 1 251 ? 9.970 10.936 -13.587 1.00 90.31 251 LYS A O 1
ATOM 2009 N N . ALA A 1 252 ? 10.132 10.170 -15.693 1.00 89.38 252 ALA A N 1
ATOM 2010 C CA . ALA A 1 252 ? 8.827 9.519 -15.695 1.00 89.38 252 ALA A CA 1
ATOM 2011 C C . ALA A 1 252 ? 8.748 8.355 -14.693 1.00 89.38 252 ALA A C 1
ATOM 2013 O O . ALA A 1 252 ? 7.757 8.244 -13.959 1.00 89.38 252 ALA A O 1
ATOM 2014 N N . ARG A 1 253 ? 9.795 7.525 -14.575 1.00 91.88 253 ARG A N 1
ATOM 2015 C CA . ARG A 1 253 ? 9.873 6.447 -13.571 1.00 91.88 253 ARG A CA 1
ATOM 2016 C C . ARG A 1 253 ? 9.894 6.977 -12.148 1.00 91.88 253 ARG A C 1
ATOM 2018 O O . ARG A 1 253 ? 9.179 6.441 -11.302 1.00 91.88 253 ARG A O 1
ATOM 2025 N N . ILE A 1 254 ? 10.613 8.069 -11.883 1.00 90.94 254 ILE A N 1
ATOM 2026 C CA . ILE A 1 254 ? 10.558 8.767 -10.589 1.00 90.94 254 ILE A CA 1
ATOM 2027 C C . ILE A 1 254 ? 9.129 9.244 -10.294 1.00 90.94 254 ILE A C 1
ATOM 2029 O O . ILE A 1 254 ? 8.650 9.083 -9.170 1.00 90.94 254 ILE A O 1
ATOM 2033 N N . GLY A 1 255 ? 8.422 9.791 -11.288 1.00 91.00 255 GLY A N 1
ATOM 2034 C CA . GLY A 1 255 ? 7.013 10.172 -11.162 1.00 91.00 255 GLY A CA 1
ATOM 2035 C C . GLY A 1 255 ? 6.115 8.991 -10.775 1.00 91.00 255 GLY A C 1
ATOM 2036 O O . GLY A 1 255 ? 5.397 9.058 -9.774 1.00 91.00 255 GLY A O 1
ATOM 2037 N N . LYS A 1 256 ? 6.207 7.874 -11.507 1.00 88.38 256 LYS A N 1
ATOM 2038 C CA . LYS A 1 256 ? 5.444 6.639 -11.234 1.00 88.38 256 LYS A CA 1
ATOM 2039 C C . LYS A 1 256 ? 5.769 6.061 -9.850 1.00 88.38 256 LYS A C 1
ATOM 2041 O O . LYS A 1 256 ? 4.860 5.738 -9.083 1.00 88.38 256 LYS A O 1
ATOM 2046 N N . ALA A 1 257 ? 7.050 5.988 -9.494 1.00 88.62 257 ALA A N 1
ATOM 2047 C CA . ALA A 1 257 ? 7.504 5.489 -8.200 1.00 88.62 257 ALA A CA 1
ATOM 2048 C C . ALA A 1 257 ? 7.047 6.389 -7.043 1.00 88.62 257 ALA A C 1
ATOM 2050 O O . ALA A 1 257 ? 6.675 5.892 -5.981 1.00 88.62 257 ALA A O 1
ATOM 2051 N N . ARG A 1 258 ? 7.004 7.712 -7.244 1.00 92.94 258 ARG A N 1
ATOM 2052 C CA . ARG A 1 258 ? 6.466 8.661 -6.258 1.00 92.94 258 ARG A CA 1
ATOM 2053 C C . ARG A 1 258 ? 4.991 8.396 -5.979 1.00 92.94 258 ARG A C 1
ATOM 2055 O O . ARG A 1 258 ? 4.597 8.392 -4.815 1.00 92.94 258 ARG A O 1
ATOM 2062 N N . VAL A 1 259 ? 4.193 8.141 -7.016 1.00 87.88 259 VAL A N 1
ATOM 2063 C CA . VAL A 1 259 ? 2.780 7.767 -6.854 1.00 87.88 259 VAL A CA 1
ATOM 2064 C C . VAL A 1 259 ? 2.666 6.463 -6.064 1.00 87.88 259 VAL A C 1
ATOM 2066 O O . VAL A 1 259 ? 1.955 6.435 -5.062 1.00 87.88 259 VAL A O 1
ATOM 2069 N N . ALA A 1 260 ? 3.420 5.423 -6.435 1.00 85.75 260 ALA A N 1
ATOM 2070 C CA . ALA A 1 260 ? 3.433 4.148 -5.711 1.00 85.75 260 ALA A CA 1
ATOM 2071 C C . ALA A 1 260 ? 3.836 4.315 -4.231 1.00 85.75 260 ALA A C 1
ATOM 2073 O O . ALA A 1 260 ? 3.221 3.732 -3.340 1.00 85.75 260 ALA A O 1
ATOM 2074 N N . PHE A 1 261 ? 4.822 5.167 -3.940 1.00 88.88 261 PHE A N 1
ATOM 2075 C CA . PHE A 1 261 ? 5.218 5.478 -2.568 1.00 88.88 261 PHE A CA 1
ATOM 2076 C C . PHE A 1 261 ? 4.085 6.154 -1.786 1.00 88.88 261 PHE A C 1
ATOM 2078 O O . PHE A 1 261 ? 3.810 5.777 -0.648 1.00 88.88 261 PHE A O 1
ATOM 2085 N N . LEU A 1 262 ? 3.402 7.137 -2.380 1.00 87.75 262 LEU A N 1
ATOM 2086 C CA . LEU A 1 262 ? 2.305 7.853 -1.722 1.00 87.75 262 LEU A CA 1
ATOM 2087 C C . LEU A 1 262 ? 1.088 6.958 -1.460 1.00 87.75 262 LEU A C 1
ATOM 2089 O O . LEU A 1 262 ? 0.448 7.103 -0.419 1.00 87.75 262 LEU A O 1
ATOM 2093 N N . GLN A 1 263 ? 0.801 6.002 -2.347 1.00 82.81 263 GLN A N 1
ATOM 2094 C CA . GLN A 1 263 ? -0.264 5.009 -2.151 1.00 82.81 263 GLN A CA 1
ATOM 2095 C C . GLN A 1 263 ? -0.073 4.187 -0.868 1.00 82.81 263 GLN A C 1
ATOM 2097 O O . GLN A 1 263 ? -1.042 3.806 -0.217 1.00 82.81 263 GLN A O 1
ATOM 2102 N N . LEU A 1 264 ? 1.177 3.970 -0.458 1.00 80.88 264 LEU A N 1
ATOM 2103 C CA . LEU A 1 264 ? 1.540 3.183 0.719 1.00 80.88 264 LEU A CA 1
ATOM 2104 C C . LEU A 1 264 ? 1.724 4.050 1.985 1.00 80.88 264 LEU A C 1
ATOM 2106 O O . LEU A 1 264 ? 2.243 3.572 2.992 1.00 80.88 264 LEU A O 1
ATOM 2110 N N . LYS A 1 265 ? 1.251 5.311 1.995 1.00 84.94 265 LYS A N 1
ATOM 2111 C CA . LYS A 1 265 ? 1.378 6.248 3.137 1.00 84.94 265 LYS A CA 1
ATOM 2112 C C . LYS A 1 265 ? 0.930 5.650 4.476 1.00 84.94 265 LYS A C 1
ATOM 2114 O O . LYS A 1 265 ? 1.578 5.862 5.500 1.00 84.94 265 LYS A O 1
ATOM 2119 N N . ASN A 1 266 ? -0.159 4.884 4.472 1.00 77.81 266 ASN A N 1
ATOM 2120 C CA . ASN A 1 266 ? -0.694 4.248 5.679 1.00 77.81 266 ASN A CA 1
ATOM 2121 C C . ASN A 1 266 ? 0.256 3.181 6.252 1.00 77.81 266 ASN A C 1
ATOM 2123 O O . ASN A 1 266 ? 0.325 3.011 7.467 1.00 77.81 266 ASN A O 1
ATOM 2127 N N . ILE A 1 267 ? 1.016 2.501 5.389 1.00 78.88 267 ILE A N 1
ATOM 2128 C CA . ILE A 1 267 ? 2.024 1.503 5.767 1.00 78.88 267 ILE A CA 1
ATOM 2129 C C . ILE A 1 267 ? 3.224 2.206 6.402 1.00 78.88 267 ILE A C 1
ATOM 2131 O O . ILE A 1 267 ? 3.662 1.821 7.487 1.00 78.88 267 ILE A O 1
ATOM 2135 N N . TRP A 1 268 ? 3.713 3.283 5.779 1.00 83.12 268 TRP A N 1
ATOM 2136 C CA . TRP A 1 268 ? 4.851 4.053 6.295 1.00 83.12 268 TRP A CA 1
ATOM 2137 C C . TRP A 1 268 ? 4.564 4.616 7.689 1.00 83.12 268 TRP A C 1
ATOM 2139 O O . TRP A 1 268 ? 5.368 4.439 8.606 1.00 83.12 268 TRP A O 1
ATOM 2149 N N . ASN A 1 269 ? 3.372 5.182 7.883 1.00 77.94 269 ASN A N 1
ATOM 2150 C CA . ASN A 1 269 ? 2.946 5.777 9.152 1.00 77.94 269 ASN A CA 1
ATOM 2151 C C . ASN A 1 269 ? 2.515 4.752 10.214 1.00 77.94 269 ASN A C 1
ATOM 2153 O O . ASN A 1 269 ? 2.264 5.122 11.362 1.00 77.94 269 ASN A O 1
ATOM 2157 N N . SER A 1 270 ? 2.412 3.466 9.865 1.00 71.38 270 SER A N 1
ATOM 2158 C CA . SER A 1 270 ? 1.994 2.439 10.815 1.00 71.38 270 SER A CA 1
ATOM 2159 C C . SER A 1 270 ? 3.061 2.221 11.887 1.00 71.38 270 SER A C 1
ATOM 2161 O O . SER A 1 270 ? 4.176 1.793 11.590 1.00 71.38 270 SER A O 1
ATOM 2163 N N . LYS A 1 271 ? 2.707 2.458 13.155 1.00 71.38 271 LYS A N 1
ATOM 2164 C CA . LYS A 1 271 ? 3.545 2.096 14.315 1.00 71.38 271 LYS A CA 1
ATOM 2165 C C . LYS A 1 271 ? 3.569 0.586 14.585 1.00 71.38 271 LYS A C 1
ATOM 2167 O O . LYS A 1 271 ? 4.360 0.129 15.396 1.00 71.38 271 LYS A O 1
ATOM 2172 N N . GLN A 1 272 ? 2.678 -0.173 13.942 1.00 64.44 272 GLN A N 1
ATOM 2173 C CA . GLN A 1 272 ? 2.553 -1.620 14.133 1.00 64.44 272 GLN A CA 1
ATOM 2174 C C . GLN A 1 272 ? 3.526 -2.416 13.257 1.00 64.44 272 GLN A C 1
ATOM 2176 O O . GLN A 1 272 ? 3.778 -3.577 13.542 1.00 64.44 272 GLN A O 1
ATOM 2181 N N . LEU A 1 273 ? 4.057 -1.804 12.196 1.00 66.31 273 LEU A N 1
ATOM 2182 C CA . LEU A 1 273 ? 4.959 -2.456 11.253 1.00 66.31 273 LEU A CA 1
ATOM 2183 C C . LEU A 1 273 ? 6.414 -2.153 11.603 1.00 66.31 273 LEU A C 1
ATOM 2185 O O . LEU A 1 273 ? 6.764 -0.989 11.820 1.00 66.31 273 LEU A O 1
ATOM 2189 N N . SER A 1 274 ? 7.258 -3.185 11.595 1.00 67.81 274 SER A N 1
ATOM 2190 C CA . SER A 1 274 ? 8.698 -3.022 11.803 1.00 67.81 274 SER A CA 1
ATOM 2191 C C . SER A 1 274 ? 9.347 -2.256 10.646 1.00 67.81 274 SER A C 1
ATOM 2193 O O . SER A 1 274 ? 8.865 -2.270 9.507 1.00 67.81 274 SER A O 1
ATOM 2195 N N . SER A 1 275 ? 10.475 -1.602 10.920 1.00 69.88 275 SER A N 1
ATOM 2196 C CA . SER A 1 275 ? 11.254 -0.902 9.892 1.00 69.88 275 SER A CA 1
ATOM 2197 C C . SER A 1 275 ? 11.700 -1.838 8.769 1.00 69.88 275 SER A C 1
ATOM 2199 O O . SER A 1 275 ? 11.602 -1.473 7.600 1.00 69.88 275 SER A O 1
ATOM 2201 N N . ASN A 1 276 ? 12.114 -3.063 9.107 1.00 69.88 276 ASN A N 1
ATOM 2202 C CA . ASN A 1 276 ? 12.578 -4.056 8.134 1.00 69.88 276 ASN A CA 1
ATOM 2203 C C . ASN A 1 276 ? 11.480 -4.421 7.129 1.00 69.88 276 ASN A C 1
ATOM 2205 O O . ASN A 1 276 ? 11.724 -4.444 5.923 1.00 69.88 276 ASN A O 1
ATOM 2209 N N . ILE A 1 277 ? 10.248 -4.616 7.607 1.00 69.00 277 ILE A N 1
ATOM 2210 C CA . ILE A 1 277 ? 9.082 -4.872 6.753 1.00 69.00 277 ILE A CA 1
ATOM 2211 C C . ILE A 1 277 ? 8.846 -3.690 5.807 1.00 69.00 277 ILE A C 1
ATOM 2213 O O . ILE A 1 277 ? 8.687 -3.871 4.600 1.00 69.00 277 ILE A O 1
ATOM 2217 N N . LYS A 1 278 ? 8.875 -2.456 6.322 1.00 76.75 278 LYS A N 1
ATOM 2218 C CA . LYS A 1 278 ? 8.662 -1.254 5.500 1.00 76.75 278 LYS A CA 1
ATOM 2219 C C . LYS A 1 278 ? 9.732 -1.100 4.415 1.00 76.75 278 LYS A C 1
ATOM 2221 O O . LYS A 1 278 ? 9.397 -0.782 3.276 1.00 76.75 278 LYS A O 1
ATOM 2226 N N . VAL A 1 279 ? 10.998 -1.375 4.730 1.00 77.75 279 VAL A N 1
ATOM 2227 C CA . VAL A 1 279 ? 12.104 -1.340 3.755 1.00 77.75 279 VAL A CA 1
ATOM 2228 C C . VAL A 1 279 ? 11.922 -2.406 2.669 1.00 77.75 279 VAL A C 1
ATOM 2230 O O . VAL A 1 279 ? 12.120 -2.123 1.486 1.00 77.75 279 VAL A O 1
ATOM 2233 N N . ARG A 1 280 ? 11.471 -3.612 3.030 1.00 74.12 280 ARG A N 1
ATOM 2234 C CA . ARG A 1 280 ? 11.172 -4.674 2.056 1.00 74.12 280 ARG A CA 1
ATOM 2235 C C . ARG A 1 280 ? 10.013 -4.303 1.134 1.00 74.12 280 ARG A C 1
ATOM 2237 O O . ARG A 1 280 ? 10.134 -4.465 -0.082 1.00 74.12 280 ARG A O 1
ATOM 2244 N N . ILE A 1 281 ? 8.933 -3.742 1.679 1.00 76.50 281 ILE A N 1
ATOM 2245 C CA . ILE A 1 281 ? 7.794 -3.244 0.889 1.00 76.50 281 ILE A CA 1
ATOM 2246 C C . ILE A 1 281 ? 8.257 -2.136 -0.066 1.00 76.50 281 ILE A C 1
ATOM 2248 O O . ILE A 1 281 ? 7.882 -2.145 -1.240 1.00 76.50 281 ILE A O 1
ATOM 2252 N N . PHE A 1 282 ? 9.110 -1.219 0.403 1.00 84.50 282 PHE A N 1
ATOM 2253 C CA . PHE A 1 282 ? 9.713 -0.180 -0.432 1.00 84.50 282 PHE A CA 1
ATOM 2254 C C . PHE A 1 282 ? 10.522 -0.777 -1.593 1.00 84.50 282 PHE A C 1
ATOM 2256 O O . PHE A 1 282 ? 10.329 -0.376 -2.741 1.00 84.50 282 PHE A O 1
ATOM 2263 N N . SER A 1 283 ? 11.384 -1.760 -1.321 1.00 78.88 283 SER A N 1
ATOM 2264 C CA . SER A 1 283 ? 12.207 -2.403 -2.354 1.00 78.88 283 SER A CA 1
ATOM 2265 C C . SER A 1 283 ? 11.354 -3.140 -3.395 1.00 78.88 283 SER A C 1
ATOM 2267 O O . SER A 1 283 ? 11.615 -3.071 -4.592 1.00 78.88 283 SER A O 1
ATOM 2269 N N . THR A 1 284 ? 10.291 -3.799 -2.945 1.00 76.19 284 THR A N 1
ATOM 2270 C CA . THR A 1 284 ? 9.463 -4.656 -3.800 1.00 76.19 284 THR A CA 1
ATOM 2271 C C . THR A 1 284 ? 8.490 -3.859 -4.668 1.00 76.19 284 THR A C 1
ATOM 2273 O O . THR A 1 284 ? 8.285 -4.195 -5.826 1.00 76.19 284 THR A O 1
ATOM 2276 N N . ASN A 1 285 ? 7.911 -2.780 -4.137 1.00 81.56 285 ASN A N 1
ATOM 2277 C CA . ASN A 1 285 ? 6.887 -2.009 -4.846 1.00 81.56 285 ASN A CA 1
ATOM 2278 C C . ASN A 1 285 ? 7.453 -0.734 -5.474 1.00 81.56 285 ASN A C 1
ATOM 2280 O O . ASN A 1 285 ? 7.294 -0.484 -6.665 1.00 81.56 285 ASN A O 1
ATOM 2284 N N . VAL A 1 286 ? 8.135 0.092 -4.679 1.00 85.88 286 VAL A N 1
ATOM 2285 C CA . VAL A 1 286 ? 8.562 1.430 -5.114 1.00 85.88 286 VAL A CA 1
ATOM 2286 C C . VAL A 1 286 ? 9.835 1.348 -5.949 1.00 85.88 286 VAL A C 1
ATOM 2288 O O . VAL A 1 286 ? 9.905 1.941 -7.024 1.00 85.88 286 VAL A O 1
ATOM 2291 N N . LYS A 1 287 ? 10.837 0.589 -5.489 1.00 85.50 287 LYS A N 1
ATOM 2292 C CA . LYS A 1 287 ? 12.113 0.444 -6.204 1.00 85.50 287 LYS A CA 1
ATOM 2293 C C . LYS A 1 287 ? 11.959 -0.367 -7.497 1.00 85.50 287 LYS A C 1
ATOM 2295 O O . LYS A 1 287 ? 12.621 -0.039 -8.474 1.00 85.50 287 LYS A O 1
ATOM 2300 N N . ALA A 1 288 ? 11.062 -1.355 -7.532 1.00 82.75 288 ALA A N 1
ATOM 2301 C CA . ALA A 1 288 ? 10.736 -2.087 -8.758 1.00 82.75 288 ALA A CA 1
ATOM 2302 C C . ALA A 1 288 ? 10.143 -1.168 -9.840 1.00 82.75 288 ALA A C 1
ATOM 2304 O O . ALA A 1 288 ? 10.608 -1.185 -10.973 1.00 82.75 288 ALA A O 1
ATOM 2305 N N . VAL A 1 289 ? 9.185 -0.302 -9.481 1.00 86.56 289 VAL A N 1
ATOM 2306 C CA . VAL A 1 289 ? 8.615 0.691 -10.414 1.00 86.56 289 VAL A CA 1
ATOM 2307 C C . VAL A 1 289 ? 9.662 1.715 -10.856 1.00 86.56 289 VAL A C 1
ATOM 2309 O O . VAL A 1 289 ? 9.683 2.105 -12.022 1.00 86.56 289 VAL A O 1
ATOM 2312 N N . LEU A 1 290 ? 10.526 2.145 -9.932 1.00 88.62 290 LEU A N 1
ATOM 2313 C CA . LEU A 1 290 ? 11.587 3.111 -10.208 1.00 88.62 290 LEU A CA 1
ATOM 2314 C C . LEU A 1 290 ? 12.626 2.577 -11.197 1.00 88.62 290 LEU A C 1
ATOM 2316 O O . LEU A 1 290 ? 13.090 3.339 -12.030 1.00 88.62 290 LEU A O 1
ATOM 2320 N N . LEU A 1 291 ? 13.016 1.307 -11.070 1.00 86.50 291 LEU A N 1
ATOM 2321 C CA . LEU A 1 291 ? 14.095 0.696 -11.856 1.00 86.50 291 LEU A CA 1
ATOM 2322 C C . LEU A 1 291 ? 13.590 -0.134 -13.041 1.00 86.50 291 LEU A C 1
ATOM 2324 O O . LEU A 1 291 ? 14.372 -0.857 -13.656 1.00 86.50 291 LEU A O 1
ATOM 2328 N N . TYR A 1 292 ? 12.298 -0.070 -13.355 1.00 83.62 292 TYR A N 1
ATOM 2329 C CA . TYR A 1 292 ? 11.787 -0.692 -14.568 1.00 83.62 292 TYR A CA 1
ATOM 2330 C C . TYR A 1 292 ? 12.386 0.022 -15.781 1.00 83.62 292 TYR A C 1
ATOM 2332 O O . TYR A 1 292 ? 12.287 1.245 -15.872 1.00 83.62 292 TYR A O 1
ATOM 2340 N N . GLY A 1 293 ? 12.949 -0.741 -16.719 1.00 78.56 293 GLY A N 1
ATOM 2341 C CA . GLY A 1 293 ? 13.609 -0.192 -17.905 1.00 78.56 293 GLY A CA 1
ATOM 2342 C C . GLY A 1 293 ? 15.010 0.357 -17.629 1.00 78.56 293 GLY A C 1
ATOM 2343 O O . GLY A 1 293 ? 15.637 0.882 -18.534 1.00 78.56 293 GLY A O 1
ATOM 2344 N N . ALA A 1 294 ? 15.544 0.201 -16.409 1.00 82.81 294 ALA A N 1
ATOM 2345 C CA . ALA A 1 294 ? 16.884 0.692 -16.083 1.00 82.81 294 ALA A CA 1
ATOM 2346 C C . ALA A 1 294 ? 18.013 -0.014 -16.858 1.00 82.81 294 ALA A C 1
ATOM 2348 O O . ALA A 1 294 ? 19.128 0.493 -16.896 1.00 82.81 294 ALA A O 1
ATOM 2349 N N . GLU A 1 295 ? 17.722 -1.161 -17.474 1.00 80.12 295 GLU A N 1
ATOM 2350 C CA . GLU A 1 295 ? 18.631 -1.903 -18.356 1.00 80.12 295 GLU A CA 1
ATOM 2351 C C . GLU A 1 295 ? 18.967 -1.126 -19.638 1.00 80.12 295 GLU A C 1
ATOM 2353 O O . GLU A 1 295 ? 20.057 -1.288 -20.175 1.00 80.12 295 GLU A O 1
ATOM 2358 N N . THR A 1 296 ? 18.072 -0.245 -20.101 1.00 76.00 296 THR A N 1
ATOM 2359 C CA . THR A 1 296 ? 18.295 0.600 -21.286 1.00 76.00 296 THR A CA 1
ATOM 2360 C C . THR A 1 296 ? 18.832 1.985 -20.928 1.00 76.00 296 THR A C 1
ATOM 2362 O O . THR A 1 296 ? 19.071 2.815 -21.805 1.00 76.00 296 THR A O 1
ATOM 2365 N N . TRP A 1 297 ? 19.030 2.274 -19.638 1.00 83.75 297 TRP A N 1
ATOM 2366 C CA . TRP A 1 297 ? 19.511 3.579 -19.208 1.00 83.75 297 TRP A CA 1
ATOM 2367 C C . TRP A 1 297 ? 21.012 3.721 -19.409 1.00 83.75 297 TRP A C 1
ATOM 2369 O O . TRP A 1 297 ? 21.807 2.873 -19.006 1.00 83.75 297 TRP A O 1
ATOM 2379 N N . ARG A 1 298 ? 21.428 4.888 -19.908 1.00 78.50 298 ARG A N 1
ATOM 2380 C CA . ARG A 1 298 ? 22.836 5.274 -19.881 1.00 78.50 298 ARG A CA 1
ATOM 2381 C C . ARG A 1 298 ? 23.252 5.521 -18.426 1.00 78.50 298 ARG A C 1
ATOM 2383 O O . ARG A 1 298 ? 22.784 6.464 -17.778 1.00 78.50 298 ARG A O 1
ATOM 2390 N N . THR A 1 299 ? 24.161 4.692 -17.913 1.00 78.19 299 THR A N 1
ATOM 2391 C CA . THR A 1 299 ? 24.699 4.757 -16.542 1.00 78.19 299 THR A CA 1
ATOM 2392 C C . THR A 1 299 ? 25.627 5.964 -16.352 1.00 78.19 299 THR A C 1
ATOM 2394 O O . THR A 1 299 ? 26.839 5.837 -16.187 1.00 78.19 299 THR A O 1
ATOM 2397 N N . THR A 1 300 ? 25.064 7.173 -16.372 1.00 80.94 300 THR A N 1
ATOM 2398 C CA . THR A 1 300 ? 25.802 8.406 -16.074 1.00 80.94 300 THR A CA 1
ATOM 2399 C C . THR A 1 300 ? 25.791 8.701 -14.575 1.00 80.94 300 THR A C 1
ATOM 2401 O O . THR A 1 300 ? 24.857 8.348 -13.846 1.00 80.94 300 THR A O 1
ATOM 2404 N N . THR A 1 301 ? 26.808 9.420 -14.096 1.00 78.94 301 THR A N 1
ATOM 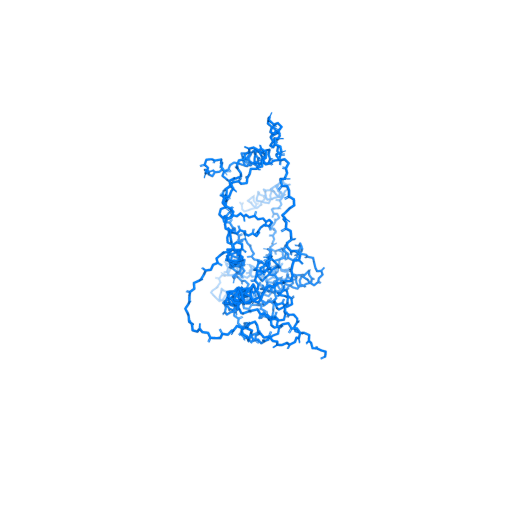2405 C CA . THR A 1 301 ? 26.863 9.901 -12.707 1.00 78.94 301 THR A CA 1
ATOM 2406 C C . THR A 1 301 ? 25.625 10.729 -12.346 1.00 78.94 301 THR A C 1
ATOM 2408 O O . THR A 1 301 ? 25.122 10.634 -11.225 1.00 78.94 301 THR A O 1
ATOM 2411 N N . THR A 1 302 ? 25.093 11.499 -13.296 1.00 82.19 302 THR A N 1
ATOM 2412 C CA . THR A 1 302 ? 23.882 12.312 -13.126 1.00 82.19 302 THR A CA 1
ATOM 2413 C C . THR A 1 302 ? 22.637 11.445 -12.945 1.00 82.19 302 THR A C 1
ATOM 2415 O O . THR A 1 302 ? 21.898 11.653 -11.980 1.00 82.19 302 THR A O 1
ATOM 2418 N N . THR A 1 303 ? 22.437 10.426 -13.789 1.00 80.94 303 THR A N 1
ATOM 2419 C CA . THR A 1 303 ? 21.323 9.467 -13.665 1.00 80.94 303 THR A CA 1
ATOM 2420 C C . THR A 1 303 ? 21.362 8.753 -12.313 1.00 80.94 303 THR A C 1
ATOM 2422 O O . THR A 1 303 ? 20.369 8.726 -11.582 1.00 80.94 303 THR A O 1
ATOM 2425 N N . ILE A 1 304 ? 22.539 8.255 -11.912 1.00 82.31 304 ILE A N 1
ATOM 2426 C CA . ILE A 1 304 ? 22.725 7.589 -10.615 1.00 82.31 304 ILE A CA 1
ATOM 2427 C C . ILE A 1 304 ? 22.397 8.542 -9.458 1.00 82.31 304 ILE A C 1
ATOM 2429 O O . ILE A 1 304 ? 21.714 8.144 -8.511 1.00 82.31 304 ILE A O 1
ATOM 2433 N N . LYS A 1 305 ? 22.858 9.800 -9.515 1.00 85.62 305 LYS A N 1
ATOM 2434 C CA . LYS A 1 305 ? 22.554 10.816 -8.494 1.00 85.62 305 LYS A CA 1
ATOM 2435 C C . LYS A 1 305 ? 21.047 11.081 -8.402 1.00 85.62 305 LYS A C 1
ATOM 2437 O O . LYS A 1 305 ? 20.516 11.040 -7.295 1.00 85.62 305 LYS A O 1
ATOM 2442 N N . LYS A 1 306 ? 20.345 11.271 -9.528 1.00 87.94 306 LYS A N 1
ATOM 2443 C CA . LYS A 1 306 ? 18.883 11.500 -9.565 1.00 87.94 306 LYS A CA 1
ATOM 2444 C C . LYS A 1 306 ? 18.108 10.358 -8.894 1.00 87.94 306 LYS A C 1
ATOM 2446 O O . LYS A 1 306 ? 17.278 10.601 -8.016 1.00 87.94 306 LYS A O 1
ATOM 2451 N N . VAL A 1 307 ? 18.438 9.112 -9.237 1.00 86.88 307 VAL A N 1
ATOM 2452 C CA . VAL A 1 307 ? 17.816 7.912 -8.650 1.00 86.88 307 VAL A CA 1
ATOM 2453 C C . VAL A 1 307 ? 18.118 7.806 -7.150 1.00 86.88 307 VAL A C 1
ATOM 2455 O O . VAL A 1 307 ? 17.207 7.585 -6.349 1.00 86.88 307 VAL A O 1
ATOM 2458 N N . LYS A 1 308 ? 19.377 8.019 -6.740 1.00 86.31 308 LYS A N 1
ATOM 2459 C CA . LYS A 1 308 ? 19.787 7.977 -5.324 1.00 86.31 308 LYS A CA 1
ATOM 2460 C C . LYS A 1 308 ? 19.076 9.028 -4.476 1.00 86.31 308 LYS A C 1
ATOM 2462 O O . LYS A 1 308 ? 18.597 8.697 -3.394 1.00 86.31 308 LYS A O 1
ATOM 2467 N N . VAL A 1 309 ? 18.968 10.266 -4.961 1.00 89.62 309 VAL A N 1
ATOM 2468 C CA . VAL A 1 309 ? 18.266 11.353 -4.257 1.00 89.62 309 VAL A CA 1
ATOM 2469 C C . VAL A 1 309 ? 16.811 10.972 -3.991 1.00 89.62 309 VAL A C 1
ATOM 2471 O O . VAL A 1 309 ? 16.326 11.131 -2.870 1.00 89.62 309 VAL A O 1
ATOM 2474 N N . PHE A 1 310 ? 16.123 10.406 -4.985 1.00 90.38 310 PHE A N 1
ATOM 2475 C CA . PHE A 1 310 ? 14.742 9.965 -4.812 1.00 90.38 310 PHE A CA 1
ATOM 2476 C C . PHE A 1 310 ? 14.609 8.821 -3.793 1.00 90.38 310 PHE A C 1
ATOM 2478 O O . PHE A 1 310 ? 13.761 8.896 -2.900 1.00 90.38 310 PHE A O 1
ATOM 2485 N N . ILE A 1 311 ? 15.461 7.792 -3.884 1.00 87.62 311 ILE A N 1
ATOM 2486 C CA . ILE A 1 311 ? 15.462 6.664 -2.938 1.00 87.62 311 ILE A CA 1
ATOM 2487 C C . ILE A 1 311 ? 15.688 7.165 -1.508 1.00 87.62 311 ILE A C 1
ATOM 2489 O O . ILE A 1 311 ? 14.912 6.835 -0.612 1.00 87.62 311 ILE A O 1
ATOM 2493 N N . ASN A 1 312 ? 16.700 8.007 -1.301 1.00 86.06 312 ASN A N 1
ATOM 2494 C CA . ASN A 1 312 ? 17.032 8.546 0.017 1.00 86.06 312 ASN A CA 1
ATOM 2495 C C . ASN A 1 312 ? 15.905 9.429 0.571 1.00 86.06 312 ASN A C 1
ATOM 2497 O O . ASN A 1 312 ? 15.578 9.333 1.751 1.00 86.06 312 ASN A O 1
ATOM 2501 N N . SER A 1 313 ? 15.255 10.230 -0.279 1.00 88.44 313 SER A N 1
ATOM 2502 C CA . SER A 1 313 ? 14.087 11.027 0.111 1.00 88.44 313 SER A CA 1
ATOM 2503 C C . SER A 1 313 ? 12.923 10.153 0.592 1.00 88.44 313 SER A C 1
ATOM 2505 O O . SER A 1 313 ? 12.272 10.479 1.585 1.00 88.44 313 SER A O 1
ATOM 2507 N N . CYS A 1 314 ? 12.673 9.022 -0.073 1.00 87.00 314 CYS A N 1
ATOM 2508 C CA . CYS A 1 314 ? 11.642 8.070 0.339 1.00 87.00 314 CYS A CA 1
ATOM 2509 C C . CYS A 1 314 ? 11.997 7.384 1.662 1.00 87.00 314 CYS A C 1
ATOM 2511 O O . CYS A 1 314 ? 11.165 7.338 2.566 1.00 87.00 314 CYS A O 1
ATOM 2513 N N . LEU A 1 315 ? 13.231 6.891 1.796 1.00 83.75 315 LEU A N 1
ATOM 2514 C CA . LEU A 1 315 ? 13.702 6.228 3.014 1.00 83.75 315 LEU A CA 1
ATOM 2515 C C . LEU A 1 315 ? 13.686 7.172 4.224 1.00 83.75 315 LEU A C 1
ATOM 2517 O O . LEU A 1 315 ? 13.243 6.765 5.292 1.00 83.75 315 LEU A O 1
ATOM 2521 N N . GLY A 1 316 ? 14.059 8.445 4.050 1.00 80.88 316 GLY A N 1
ATOM 2522 C CA . GLY A 1 316 ? 13.975 9.458 5.110 1.00 80.88 316 GLY A CA 1
ATOM 2523 C C . GLY A 1 316 ? 12.546 9.743 5.591 1.00 80.88 316 GLY A C 1
ATOM 2524 O O . GLY A 1 316 ? 12.352 10.210 6.709 1.00 80.88 316 GLY A O 1
ATOM 2525 N N . ARG A 1 317 ? 11.530 9.431 4.777 1.00 83.38 317 ARG A N 1
ATOM 2526 C CA . ARG A 1 317 ? 10.106 9.568 5.131 1.00 83.38 317 ARG A CA 1
ATOM 2527 C C . ARG A 1 317 ? 9.506 8.303 5.743 1.00 83.38 317 ARG A C 1
ATOM 2529 O O . ARG A 1 317 ? 8.356 8.344 6.172 1.00 83.38 317 ARG A O 1
ATOM 2536 N N . ILE A 1 318 ? 10.240 7.190 5.774 1.00 79.81 318 ILE A N 1
ATOM 2537 C CA . ILE A 1 318 ? 9.822 5.966 6.458 1.00 79.81 318 ILE A CA 1
ATOM 2538 C C . ILE A 1 318 ? 10.330 6.056 7.908 1.00 79.81 318 ILE A C 1
ATOM 2540 O O . ILE A 1 318 ? 11.541 5.990 8.134 1.00 79.81 318 ILE A O 1
ATOM 2544 N N . PRO A 1 319 ? 9.440 6.198 8.912 1.00 66.38 319 PRO A N 1
ATOM 2545 C CA . PRO A 1 319 ? 9.842 6.282 10.312 1.00 66.38 319 PRO A CA 1
ATOM 2546 C C . PRO A 1 319 ? 10.681 5.064 10.712 1.00 66.38 319 PRO A C 1
ATOM 2548 O O . PRO A 1 319 ? 10.287 3.930 10.427 1.00 66.38 319 PRO A O 1
ATOM 2551 N N . SER A 1 320 ? 11.818 5.314 11.369 1.00 58.91 320 SER A N 1
ATOM 2552 C CA . SER A 1 320 ? 12.762 4.302 11.872 1.00 58.91 320 SER A CA 1
ATOM 2553 C C . SER A 1 320 ? 13.543 3.511 10.803 1.00 58.91 320 SER A C 1
ATOM 2555 O O . SER A 1 320 ? 14.195 2.525 11.147 1.00 58.91 320 SER A O 1
ATOM 2557 N N . ALA A 1 321 ? 13.535 3.933 9.529 1.00 50.88 321 ALA A N 1
ATOM 2558 C CA . ALA A 1 321 ? 14.393 3.373 8.469 1.00 50.88 321 ALA A CA 1
ATOM 2559 C C . ALA A 1 321 ? 15.826 3.946 8.466 1.00 50.88 321 ALA A C 1
ATOM 2561 O O . ALA A 1 321 ? 16.703 3.422 7.779 1.00 50.88 321 ALA A O 1
ATOM 2562 N N . THR A 1 322 ? 16.090 4.989 9.259 1.00 45.59 322 THR A N 1
ATOM 2563 C CA . THR A 1 322 ? 17.415 5.613 9.408 1.00 45.59 322 THR A CA 1
ATOM 2564 C C . THR A 1 322 ? 18.476 4.654 9.959 1.00 45.59 322 THR A C 1
ATOM 2566 O O . THR A 1 322 ? 19.641 4.805 9.610 1.00 45.59 322 THR A O 1
ATOM 2569 N N . ALA A 1 323 ? 18.086 3.614 10.708 1.00 44.38 323 ALA A N 1
ATOM 2570 C CA . ALA A 1 323 ? 18.997 2.570 11.194 1.00 44.38 323 ALA A CA 1
ATOM 2571 C C . ALA A 1 323 ? 19.417 1.543 10.116 1.00 44.38 323 ALA A C 1
ATOM 2573 O O . ALA A 1 323 ? 20.372 0.804 10.322 1.00 44.38 323 ALA A O 1
ATOM 2574 N N . PHE A 1 324 ? 18.744 1.510 8.957 1.00 42.81 324 PHE A N 1
ATOM 2575 C CA . PHE A 1 324 ? 19.104 0.654 7.813 1.00 42.81 324 PHE A CA 1
ATOM 2576 C C . PHE A 1 324 ? 19.790 1.448 6.687 1.00 42.81 324 PHE A C 1
ATOM 2578 O O . PHE A 1 324 ? 20.045 0.927 5.601 1.00 42.81 324 PHE A O 1
ATOM 2585 N N . CYS A 1 325 ? 20.130 2.720 6.937 1.00 42.94 325 CYS A N 1
ATOM 2586 C CA . CYS A 1 325 ? 21.015 3.506 6.077 1.00 42.94 325 CYS A CA 1
ATOM 2587 C C . CYS A 1 325 ? 22.475 3.046 6.281 1.00 42.94 325 CYS A C 1
ATOM 2589 O O . CYS A 1 325 ? 23.357 3.808 6.661 1.00 42.94 325 CYS A O 1
ATOM 2591 N N . GLY A 1 326 ? 22.702 1.749 6.077 1.00 36.59 326 GLY A N 1
ATOM 2592 C CA . GLY A 1 326 ? 23.956 1.036 6.266 1.00 36.59 326 GLY A CA 1
ATOM 2593 C C . GLY A 1 326 ? 24.286 0.218 5.020 1.00 36.59 326 GLY A C 1
ATOM 2594 O O . GLY A 1 326 ? 24.032 -0.974 4.945 1.00 36.59 326 GLY A O 1
ATOM 2595 N N . ARG A 1 327 ? 24.832 0.909 4.019 1.00 41.28 327 ARG A N 1
ATOM 2596 C CA . ARG A 1 327 ? 25.835 0.442 3.044 1.00 41.28 327 ARG A CA 1
ATOM 2597 C C . ARG A 1 327 ? 25.601 -0.722 2.059 1.00 41.28 327 ARG A C 1
ATOM 2599 O O . ARG A 1 327 ? 26.234 -0.634 1.011 1.00 41.28 327 ARG A O 1
ATOM 2606 N N . GLU A 1 328 ? 24.717 -1.708 2.223 1.00 39.66 328 GLU A N 1
ATOM 2607 C CA . GLU A 1 328 ? 24.876 -2.941 1.398 1.00 39.66 328 GLU A CA 1
ATOM 2608 C C . GLU A 1 328 ? 23.844 -3.239 0.294 1.00 39.66 328 GLU A C 1
ATOM 2610 O O . GLU A 1 328 ? 24.217 -3.781 -0.745 1.00 39.66 328 GLU A O 1
ATOM 2615 N N . GLN A 1 329 ? 22.575 -2.828 0.383 1.00 43.44 329 GLN A N 1
ATOM 2616 C CA . GLN A 1 329 ? 21.573 -3.264 -0.622 1.00 43.44 329 GLN A CA 1
ATOM 2617 C C . GLN A 1 329 ? 21.277 -2.265 -1.751 1.00 43.44 329 GLN A C 1
ATOM 2619 O O . GLN A 1 329 ? 20.699 -2.627 -2.784 1.00 43.44 329 GLN A O 1
ATOM 2624 N N . THR A 1 330 ? 21.677 -1.002 -1.601 1.00 46.88 330 THR A N 1
ATOM 2625 C CA . THR A 1 330 ? 21.357 0.048 -2.582 1.00 46.88 330 THR A CA 1
ATOM 2626 C C . THR A 1 330 ? 22.439 0.219 -3.636 1.00 46.88 330 THR A C 1
ATOM 2628 O O . THR A 1 330 ? 22.096 0.504 -4.774 1.00 46.88 330 THR A O 1
ATOM 2631 N N . ASN A 1 331 ? 23.720 0.025 -3.299 1.00 40.00 331 ASN A N 1
ATOM 2632 C CA . ASN A 1 331 ? 24.807 0.116 -4.278 1.00 40.00 331 ASN A CA 1
ATOM 2633 C C . ASN A 1 331 ? 25.057 -1.221 -4.977 1.00 40.00 331 ASN A C 1
ATOM 2635 O O . ASN A 1 331 ? 25.201 -1.197 -6.185 1.00 40.00 331 ASN A O 1
ATOM 2639 N N . PHE A 1 332 ? 25.060 -2.366 -4.287 1.00 42.41 332 PHE A N 1
ATOM 2640 C CA . PHE A 1 332 ? 25.426 -3.650 -4.905 1.00 42.41 332 PHE A CA 1
ATOM 2641 C C . PHE A 1 332 ? 24.444 -4.087 -6.002 1.00 42.41 332 PHE A C 1
ATOM 2643 O O . PHE A 1 332 ? 24.849 -4.337 -7.128 1.00 42.41 332 PHE A O 1
ATOM 2650 N N . GLN A 1 333 ? 23.135 -4.072 -5.728 1.00 45.56 333 GLN A N 1
ATOM 2651 C CA . GLN A 1 333 ? 22.116 -4.435 -6.726 1.00 45.56 333 GLN A CA 1
ATOM 2652 C C . GLN A 1 333 ? 21.967 -3.390 -7.841 1.00 45.56 333 GLN A C 1
ATOM 2654 O O . GLN A 1 333 ? 21.643 -3.734 -8.972 1.00 45.56 333 GLN A O 1
ATOM 2659 N N . LEU A 1 334 ? 22.210 -2.111 -7.533 1.00 49.91 334 LEU A N 1
ATOM 2660 C CA . LEU A 1 334 ? 22.168 -1.031 -8.521 1.00 49.91 334 LEU A CA 1
ATOM 2661 C C . LEU A 1 334 ? 23.419 -1.057 -9.409 1.00 49.91 334 LEU A C 1
ATOM 2663 O O . LEU A 1 334 ? 23.293 -0.889 -10.606 1.00 49.91 334 LEU A O 1
ATOM 2667 N N . LYS A 1 335 ? 24.601 -1.346 -8.854 1.00 48.53 335 LYS A N 1
ATOM 2668 C CA . LYS A 1 335 ? 25.848 -1.583 -9.596 1.00 48.53 335 LYS A CA 1
ATOM 2669 C C . LYS A 1 335 ? 25.769 -2.862 -10.437 1.00 48.53 335 LYS A C 1
ATOM 2671 O O . LYS A 1 335 ? 26.133 -2.817 -11.602 1.00 48.53 335 LYS A O 1
ATOM 2676 N N . LYS A 1 336 ? 25.211 -3.952 -9.894 1.00 51.50 336 LYS A N 1
ATOM 2677 C CA . LYS A 1 336 ? 24.979 -5.217 -10.612 1.00 51.50 336 LYS A CA 1
ATOM 2678 C C . LYS A 1 336 ? 23.997 -5.050 -11.778 1.00 51.50 336 LYS A C 1
ATOM 2680 O O . LYS A 1 336 ? 24.271 -5.545 -12.860 1.00 51.50 336 LYS A O 1
ATOM 2685 N N . LYS A 1 337 ? 22.888 -4.319 -11.586 1.00 49.38 337 LYS A N 1
ATOM 2686 C CA . LYS A 1 337 ? 21.931 -4.005 -12.667 1.00 49.38 337 LYS A CA 1
ATOM 2687 C C . LYS A 1 337 ? 22.424 -2.943 -13.657 1.00 49.38 337 LYS A C 1
ATOM 2689 O O . LYS A 1 337 ? 21.983 -2.956 -14.794 1.00 49.38 337 LYS A O 1
ATOM 2694 N N . LEU A 1 338 ? 23.312 -2.038 -13.245 1.00 48.00 338 LEU A N 1
ATOM 2695 C CA . LEU A 1 338 ? 23.881 -0.982 -14.097 1.00 48.00 338 LEU A CA 1
ATOM 2696 C C . LEU A 1 338 ? 25.274 -1.346 -14.658 1.00 48.00 338 LEU A C 1
ATOM 2698 O O . LEU A 1 338 ? 26.017 -0.452 -15.064 1.00 48.00 338 LEU A O 1
ATOM 2702 N N . GLY A 1 339 ? 25.639 -2.635 -14.655 1.00 40.91 339 GLY A N 1
ATOM 2703 C CA . GLY A 1 339 ? 26.822 -3.158 -15.351 1.00 40.91 339 GLY A CA 1
ATOM 2704 C C . GLY A 1 339 ? 28.187 -2.857 -14.720 1.00 40.91 339 GLY A C 1
ATOM 2705 O O . GLY A 1 339 ? 29.196 -2.975 -15.401 1.00 40.91 339 GLY A O 1
ATOM 2706 N N . LYS A 1 340 ? 28.266 -2.479 -13.439 1.00 49.25 340 LYS A N 1
ATOM 2707 C CA . LYS A 1 340 ? 29.545 -2.313 -12.723 1.00 49.25 340 LYS A CA 1
ATOM 2708 C C . LYS A 1 340 ? 29.744 -3.430 -11.703 1.00 49.25 340 LYS A C 1
ATOM 2710 O O . LYS A 1 340 ? 29.513 -3.228 -10.511 1.00 49.25 340 LYS A O 1
ATOM 2715 N N . VAL A 1 341 ? 30.137 -4.612 -12.170 1.00 39.78 341 VAL A N 1
ATOM 2716 C CA . VAL A 1 341 ? 30.842 -5.573 -11.314 1.00 39.78 341 VAL A CA 1
ATOM 2717 C C . VAL A 1 341 ? 32.323 -5.271 -11.489 1.00 39.78 341 VAL A C 1
ATOM 2719 O O . VAL A 1 341 ? 32.898 -5.602 -12.519 1.00 39.78 341 VAL A O 1
ATOM 2722 N N . ASP A 1 342 ? 32.912 -4.594 -10.505 1.00 43.62 342 ASP A N 1
ATOM 2723 C CA . ASP A 1 342 ? 34.361 -4.630 -10.339 1.00 43.62 342 ASP A CA 1
ATOM 2724 C C . ASP A 1 342 ? 34.688 -6.076 -9.946 1.00 43.62 342 ASP A C 1
ATOM 2726 O O . ASP A 1 342 ? 34.168 -6.585 -8.948 1.00 43.62 342 ASP A O 1
ATOM 2730 N N . GLY A 1 343 ? 35.449 -6.767 -10.791 1.00 37.59 343 GLY A N 1
ATOM 2731 C CA . GLY A 1 343 ? 35.999 -8.069 -10.458 1.00 37.59 343 GLY A CA 1
ATOM 2732 C C . GLY A 1 343 ? 36.994 -7.924 -9.313 1.00 37.59 343 GLY A C 1
ATOM 2733 O O . GLY A 1 343 ? 37.908 -7.108 -9.376 1.00 37.59 343 GLY A O 1
ATOM 2734 N N . SER A 1 344 ? 36.824 -8.733 -8.279 1.00 33.72 344 SER A N 1
ATOM 2735 C CA . SER A 1 344 ? 37.887 -9.069 -7.340 1.00 33.72 344 SER A CA 1
ATOM 2736 C C . SER A 1 344 ? 37.547 -10.430 -6.751 1.00 33.72 344 SER A C 1
ATOM 2738 O O . SER A 1 344 ? 36.447 -10.601 -6.213 1.00 33.72 344 SER A O 1
ATOM 2740 N N . GLY A 1 345 ? 38.456 -11.382 -6.970 1.00 30.72 345 GLY A N 1
ATOM 2741 C CA . GLY A 1 345 ? 38.446 -12.704 -6.352 1.00 30.72 345 GLY A CA 1
ATOM 2742 C C . GLY A 1 345 ? 38.872 -12.685 -4.895 1.00 30.72 345 GLY A C 1
ATOM 2743 O O . GLY A 1 345 ? 39.071 -11.577 -4.342 1.00 30.72 345 GLY A O 1
#

Sequence (345 aa):
MEDNWKGIKEALTSTCQEVLGLKKYHHKEWISTETLDKIKDRKNKKAAINNSRTRAEKVQAQAEYIEANKQVKRSIRADKKKYVEELVTAAEKAAREGNMKQLYDTTKKQAGKYSKSERPVKDKEGNPITEIQQQRNRWVEYFEELLNRPAPMNPPDIEAAHTDLPIDVNPPTKEEIRMAVRQIKNGKAAEPDNIPAEALKPNCNTTDHRRTITENNNPITLDGETLEDVESFTYLGSIIDEQGGSDADVKARIGKARVAFLQLKNIWNSKQLSSNIKVRIFSTNVKAVLLYGAETWRTTTTTIKKVKVFINSCLGRIPSATAFCGREQTNFQLKKKLGKVDGSG

Foldseek 3Di:
DVVVVVVVVVVVVVVCCVVVNPPPPPDDPLQDPVLVVLVVVLVVLVVQLVVDDDPVSNVVSVVVSVVSVVVSVVSVVVSVLVVLVVLLVQLVVCVVVVVVVSVVVSVDVNLDDDDDPDDADADPVGHGDPDPVVSVVRVVVVVCCVPPDDAAPDDDPDDDDPDDDDDDPDDDDPVNVLVVLVVDDAPDQDDPVRDGSVNSHDDDDDDDDDDDDDDPPDQDDDNNDRPDDDQWDADPNAIQGPVRANPVRLVVLLVVLVVQLVSCLVVLPDPSDDLVSVVVCCCSTNVCSNCVVVLSHDPDPVSLVSSVVSSVVSLVSRPPSVVVPDPDDSCPVNCVSNVDDPDDD

pLDDT: mean 73.07, std 15.97, range [30.72, 96.06]

Secondary structure (DSSP, 8-state):
-HHHHHHHHHHHHHHHHHHH--------TTS-HHHHHHHHHHHHHHHHHHH--SHHHHHHHHHHHHHHHHHHHHHHHHHHHHHHHHHHHHHHHHHHTT-HHHHHHHHHHHH------PPPEE-TTS-EE--HHHHHHHHHHHHHHHH-PPPPSS----PPP--------SPPPHHHHHHHHHHSPTTPPP-TT---TTTTS-------------------EETTEEPP--SEEEETTEEEETT--SHHHHHHHHHHHHHHHHHTHHHHT-TTS-HHHHHHHIIIIIIHHHTTTGGGS---HHHHHHHHHHHHHHHHTSTTGGGG-SSSTTTHHHHHHTT------